Protein AF-A0A2D8AQK5-F1 (afdb_monomer_lite)

pLDDT: mean 94.28, std 5.99, range [62.53, 98.69]

Sequence (226 aa):
MVDSQLLWCAGLGAWAFAIVMAIKPFHAYLMSRGCEDMVAVYYNRKVAHMVAGGIPLIMCPIVFTDPIYPLLGGVLGSIGLAATHITNRRLWWMQTEQNMNDATFAFMLGISVYVLWHYLDDAWLAILPALFMAYGDGVTGIIRNKLFAKRTKSAWGNLGMAILCIPLGFFIGKYADPSIPIWGAISGAVASFVERYEFGPIDDNVLIVIASSAIIAIGVHLGPLM

Radius of gyration: 17.09 Å; chains: 1; bounding box: 43×47×39 Å

Foldseek 3Di:
DDDQLVVLLVVLLVQLVCLLVVLLVQLVVCVVVVFDLVLQLLLSQLVSLCRSVVVSLVCDQVRDLALVSLLCSLQVQLCVLVCCLVVVVHSSSHDDVPDSVSSVLSNLQSVQQSVLCVVLVWNLLSSLLNNLLSNLQSQLSVQCCVPPSDDDQDPSSLVRQLVPQQVSQQVSLCPIVVNANNLRNVLSNQLSVQLSDDDPPDRNSNRSSVSSSVSSSVCSVVDYPD

Structure (mmCIF, N/CA/C/O backbone):
data_AF-A0A2D8AQK5-F1
#
_entry.id   AF-A0A2D8AQK5-F1
#
loop_
_atom_site.group_PDB
_atom_site.id
_atom_site.type_symbol
_atom_site.label_atom_id
_atom_site.label_alt_id
_atom_site.label_comp_id
_atom_site.label_asym_id
_atom_site.label_entity_id
_atom_site.label_seq_id
_atom_site.pdbx_PDB_ins_code
_atom_site.Cartn_x
_atom_site.Cartn_y
_atom_site.Cartn_z
_atom_site.occupancy
_atom_site.B_iso_or_equiv
_atom_site.auth_seq_id
_atom_site.auth_comp_id
_atom_site.auth_asym_id
_atom_site.auth_atom_id
_atom_site.pdbx_PDB_model_num
ATOM 1 N N . MET A 1 1 ? 5.334 26.109 -16.613 1.00 62.75 1 MET A N 1
ATOM 2 C CA . MET A 1 1 ? 4.214 25.145 -16.676 1.00 62.75 1 MET A CA 1
ATOM 3 C C . MET A 1 1 ? 4.352 24.224 -15.478 1.00 62.75 1 MET A C 1
ATOM 5 O O . MET A 1 1 ? 5.483 23.886 -15.158 1.00 62.75 1 MET A O 1
ATOM 9 N N . VAL A 1 2 ? 3.266 23.913 -14.767 1.00 74.69 2 VAL A N 1
ATOM 10 C CA . VAL A 1 2 ? 3.327 22.985 -13.620 1.00 74.69 2 VAL A CA 1
ATOM 11 C C . VAL A 1 2 ? 3.560 21.572 -14.156 1.00 74.69 2 VAL A C 1
ATOM 13 O O . VAL A 1 2 ? 2.934 21.202 -15.148 1.00 74.69 2 VAL A O 1
ATOM 16 N N . ASP A 1 3 ? 4.464 20.811 -13.534 1.00 89.50 3 ASP A N 1
ATOM 17 C CA . ASP A 1 3 ? 4.705 19.409 -13.889 1.00 89.50 3 ASP A CA 1
ATOM 18 C C . ASP A 1 3 ? 3.417 18.588 -13.696 1.00 89.50 3 ASP A C 1
ATOM 20 O O . ASP A 1 3 ? 2.788 18.623 -12.635 1.00 89.50 3 ASP A O 1
ATOM 24 N N . SER A 1 4 ? 3.020 17.850 -14.733 1.00 94.19 4 SER A N 1
ATOM 25 C CA . SER A 1 4 ? 1.854 16.965 -14.700 1.00 94.19 4 SER A CA 1
ATOM 26 C C . SER A 1 4 ? 1.940 15.909 -13.593 1.00 94.19 4 SER A C 1
ATOM 28 O O . SER A 1 4 ? 0.921 15.601 -12.976 1.00 94.19 4 SER A O 1
ATOM 30 N N . GLN A 1 5 ? 3.138 15.412 -13.271 1.00 95.44 5 GLN A N 1
ATOM 31 C CA . GLN A 1 5 ? 3.324 14.443 -12.192 1.00 95.44 5 GLN A CA 1
ATOM 32 C C . GLN A 1 5 ? 3.071 15.082 -10.826 1.00 95.44 5 GLN A C 1
ATOM 34 O O . GLN A 1 5 ? 2.422 14.490 -9.968 1.00 95.44 5 GLN A O 1
ATOM 39 N N . LEU A 1 6 ? 3.474 16.340 -10.635 1.00 95.62 6 LEU A N 1
ATOM 40 C CA . LEU A 1 6 ? 3.159 17.072 -9.411 1.00 95.62 6 LEU A CA 1
ATOM 41 C C . LEU A 1 6 ? 1.642 17.256 -9.237 1.00 95.62 6 LEU A C 1
ATOM 43 O O . LEU A 1 6 ? 1.128 17.092 -8.129 1.00 95.62 6 LEU A O 1
ATOM 47 N N . LEU A 1 7 ? 0.914 17.541 -10.323 1.00 96.75 7 LEU A N 1
ATOM 48 C CA . LEU A 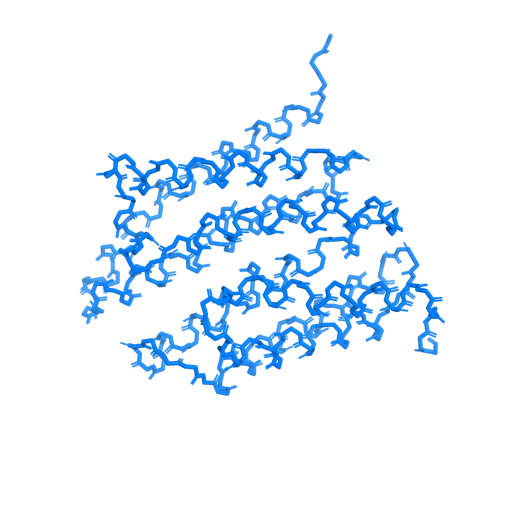1 7 ? -0.551 17.624 -10.299 1.00 96.75 7 LEU A CA 1
ATOM 49 C C . LEU A 1 7 ? -1.193 16.276 -9.949 1.00 96.75 7 LEU A C 1
ATOM 51 O O . LEU A 1 7 ? -2.104 16.238 -9.122 1.00 96.75 7 LEU A O 1
ATOM 55 N N . TRP A 1 8 ? -0.698 15.174 -10.517 1.00 97.81 8 TRP A N 1
ATOM 56 C CA . TRP A 1 8 ? -1.151 13.827 -10.164 1.00 97.81 8 TRP A CA 1
ATOM 57 C C . TRP A 1 8 ? -0.856 13.479 -8.708 1.00 97.81 8 TRP A C 1
ATOM 59 O O . TRP A 1 8 ? -1.736 12.978 -8.015 1.00 97.81 8 TRP A O 1
ATOM 69 N N . CYS A 1 9 ? 0.336 13.801 -8.208 1.00 97.31 9 CYS A N 1
ATOM 70 C CA . CYS A 1 9 ? 0.704 13.592 -6.811 1.00 97.31 9 CYS A CA 1
ATOM 71 C C . CYS A 1 9 ? -0.230 14.360 -5.867 1.00 97.31 9 CYS A C 1
ATOM 73 O O . CYS A 1 9 ? -0.743 13.790 -4.902 1.00 97.31 9 CYS A O 1
ATOM 75 N N . ALA A 1 10 ? -0.511 15.632 -6.164 1.00 97.44 10 ALA A N 1
ATOM 76 C CA . ALA A 1 10 ? -1.453 16.433 -5.388 1.00 97.44 10 ALA A CA 1
ATOM 77 C C . ALA A 1 10 ? -2.885 15.874 -5.468 1.00 97.44 10 ALA A C 1
ATOM 79 O O . ALA A 1 10 ? -3.562 15.770 -4.446 1.00 97.44 10 ALA A O 1
ATOM 80 N N . GLY A 1 11 ? -3.335 15.471 -6.660 1.00 98.38 11 GLY A N 1
ATOM 81 C CA . GLY A 1 11 ? -4.664 14.901 -6.882 1.00 98.38 11 GLY A CA 1
ATOM 82 C C . GLY A 1 11 ? -4.875 13.569 -6.160 1.00 98.38 11 GLY A C 1
ATOM 83 O O . GLY A 1 11 ? -5.889 13.388 -5.489 1.00 98.38 11 GLY A O 1
ATOM 84 N N . LEU A 1 12 ? -3.903 12.657 -6.229 1.00 98.38 12 LEU A N 1
ATOM 85 C CA . LEU A 1 12 ? -3.944 11.370 -5.528 1.00 98.38 12 LEU A CA 1
ATOM 86 C C . LEU A 1 12 ? -3.812 11.537 -4.008 1.00 98.38 12 LEU A C 1
ATOM 88 O O . LEU A 1 12 ? -4.479 10.829 -3.253 1.00 98.38 12 LEU A O 1
ATOM 92 N N . GLY A 1 13 ? -3.019 12.506 -3.542 1.00 98.12 13 GLY A N 1
ATOM 93 C CA . GLY A 1 13 ? -2.965 12.874 -2.126 1.00 98.12 13 GLY A CA 1
ATOM 94 C C . GLY A 1 13 ? -4.302 13.425 -1.619 1.00 98.12 13 GLY A C 1
ATOM 95 O O . GLY A 1 13 ? -4.794 13.002 -0.571 1.00 98.12 13 GLY A O 1
ATOM 96 N N . ALA A 1 14 ? -4.937 14.313 -2.390 1.00 98.38 14 ALA A N 1
ATOM 97 C CA . ALA A 1 14 ? -6.266 14.838 -2.085 1.00 98.38 14 ALA A CA 1
ATOM 98 C C . ALA A 1 14 ? -7.335 13.735 -2.100 1.00 98.38 14 ALA A C 1
ATOM 100 O O . ALA A 1 14 ? -8.194 13.715 -1.219 1.00 98.38 14 ALA A O 1
ATOM 101 N N . TRP A 1 15 ? -7.255 12.790 -3.043 1.00 98.56 15 TRP A N 1
ATOM 102 C CA . TRP A 1 15 ? -8.091 11.589 -3.069 1.00 98.56 15 TRP A CA 1
ATOM 103 C C . TRP A 1 15 ? -7.955 10.788 -1.774 1.00 98.56 15 TRP A C 1
ATOM 105 O O . TRP A 1 15 ? -8.953 10.537 -1.098 1.00 98.56 15 TRP A O 1
ATOM 115 N N . ALA A 1 16 ? -6.726 10.422 -1.397 1.00 98.19 16 ALA A N 1
ATOM 116 C CA . ALA A 1 16 ? -6.473 9.625 -0.203 1.00 98.19 16 ALA A CA 1
ATOM 117 C C . ALA A 1 16 ? -7.018 10.318 1.056 1.00 98.19 16 ALA A C 1
ATOM 119 O O . ALA A 1 16 ? -7.738 9.702 1.847 1.00 98.19 16 ALA A O 1
ATOM 120 N N . PHE A 1 17 ? -6.752 11.620 1.198 1.00 97.94 17 PHE A N 1
ATOM 121 C CA . PHE A 1 17 ? -7.278 12.434 2.290 1.00 97.94 17 PHE A CA 1
ATOM 122 C C . PHE A 1 17 ? -8.813 12.462 2.307 1.00 97.94 17 PHE A C 1
ATOM 124 O O . PHE A 1 17 ? -9.430 12.207 3.343 1.00 97.94 17 PHE A O 1
ATOM 131 N N . ALA A 1 18 ? -9.443 12.731 1.161 1.00 98.31 18 ALA A N 1
ATOM 132 C CA . ALA A 1 18 ? -10.894 12.799 1.050 1.00 98.31 18 ALA A CA 1
ATOM 133 C C . ALA A 1 18 ? -11.552 11.469 1.436 1.00 98.31 18 ALA A C 1
ATOM 135 O O . ALA A 1 18 ? -12.513 11.476 2.202 1.00 98.31 18 ALA A O 1
ATOM 136 N N . ILE A 1 19 ? -11.012 10.333 0.982 1.00 98.00 19 ILE A N 1
ATOM 137 C CA . ILE A 1 19 ? -11.527 9.002 1.329 1.00 98.00 19 ILE A CA 1
ATOM 138 C C . ILE A 1 19 ? -11.395 8.725 2.827 1.00 98.00 19 ILE A C 1
ATOM 140 O O . ILE A 1 19 ? -12.365 8.291 3.449 1.00 98.00 19 ILE A O 1
ATOM 144 N N . VAL A 1 20 ? -10.235 9.014 3.426 1.00 97.06 20 VAL A N 1
ATOM 145 C CA . VAL A 1 20 ? -10.010 8.838 4.872 1.00 97.06 20 VAL A CA 1
ATOM 146 C C . VAL A 1 20 ? -11.047 9.602 5.698 1.00 97.06 20 VAL A C 1
ATOM 148 O O . VAL A 1 20 ? -11.534 9.082 6.702 1.00 97.06 20 VAL A O 1
ATOM 151 N N . MET A 1 21 ? -11.440 10.801 5.267 1.00 97.00 21 MET A N 1
ATOM 152 C CA . MET A 1 21 ? -12.476 11.587 5.943 1.00 97.00 21 MET A CA 1
ATOM 153 C C . MET A 1 21 ? -13.895 11.096 5.619 1.00 97.00 21 MET A C 1
ATOM 155 O O . MET A 1 21 ? -14.747 11.008 6.508 1.00 97.00 21 MET A O 1
ATOM 159 N N . ALA A 1 22 ? -14.156 10.749 4.358 1.00 96.81 22 ALA A N 1
ATOM 160 C CA . ALA A 1 22 ? -15.475 10.369 3.859 1.00 96.81 22 ALA A CA 1
ATOM 161 C C . ALA A 1 22 ? -15.934 8.984 4.328 1.00 96.81 22 ALA A C 1
ATOM 163 O O . ALA A 1 22 ? -17.128 8.706 4.298 1.00 96.81 22 ALA A O 1
ATOM 164 N N . ILE A 1 23 ? -15.025 8.121 4.787 1.00 96.19 23 ILE A N 1
ATOM 165 C CA . ILE A 1 23 ? -15.356 6.757 5.221 1.00 96.19 23 ILE A CA 1
ATOM 166 C C . ILE A 1 23 ? -15.967 6.691 6.635 1.00 96.19 23 ILE A C 1
ATOM 168 O O . ILE A 1 23 ? -16.469 5.659 7.077 1.00 96.19 23 ILE A O 1
ATOM 172 N N . LYS A 1 24 ? -15.994 7.804 7.372 1.00 96.75 24 LYS A N 1
ATOM 173 C CA . LYS A 1 24 ? -16.571 7.880 8.723 1.00 96.75 24 LYS A CA 1
ATOM 174 C C . LYS A 1 24 ? -18.017 7.345 8.844 1.00 96.75 24 LYS A C 1
ATOM 176 O O . LYS A 1 24 ? -18.284 6.626 9.807 1.00 96.75 24 LYS A O 1
ATOM 181 N N . PRO A 1 25 ? -18.962 7.614 7.918 1.00 97.00 25 PRO A N 1
ATOM 182 C CA . PRO A 1 25 ? -20.318 7.066 7.995 1.00 97.00 25 PRO A CA 1
ATOM 183 C C . PRO A 1 25 ? -20.366 5.538 7.902 1.00 97.00 25 PRO A C 1
ATOM 185 O O . PRO A 1 25 ? -21.278 4.926 8.451 1.00 97.00 25 PRO A O 1
ATOM 188 N N . PHE A 1 26 ? -19.380 4.905 7.257 1.00 94.81 26 PHE A N 1
ATOM 189 C CA . PHE A 1 26 ? -19.320 3.449 7.164 1.00 94.81 26 PHE A CA 1
ATOM 190 C C . PHE A 1 26 ? -19.058 2.800 8.530 1.00 94.81 26 PHE A C 1
ATOM 192 O O . PHE A 1 26 ? -19.690 1.799 8.863 1.00 94.81 26 PHE A O 1
ATOM 199 N N . HIS A 1 27 ? -18.236 3.427 9.378 1.00 95.75 27 HIS A N 1
ATOM 200 C CA . HIS A 1 27 ? -18.093 3.025 10.780 1.00 95.75 27 HIS A CA 1
ATOM 201 C C . HIS A 1 27 ? -19.437 3.058 11.520 1.00 95.75 27 HIS A C 1
ATOM 203 O O . HIS A 1 27 ? -19.839 2.075 12.138 1.00 95.75 27 HIS A O 1
ATOM 209 N N . ALA A 1 28 ? -20.166 4.176 11.422 1.00 95.00 28 ALA A N 1
ATOM 210 C CA . ALA A 1 28 ? -21.474 4.323 12.062 1.00 95.00 28 ALA A CA 1
ATOM 211 C C . ALA A 1 28 ? -22.487 3.285 11.548 1.00 95.00 28 ALA A C 1
ATOM 213 O O . ALA A 1 28 ? -23.262 2.733 12.328 1.00 95.00 28 ALA A O 1
ATOM 214 N N . TYR A 1 29 ? -22.439 2.966 10.252 1.00 94.69 29 TYR A N 1
ATOM 215 C CA . TYR A 1 29 ? -23.236 1.893 9.673 1.00 94.69 29 TYR A CA 1
ATOM 216 C C . TYR A 1 29 ? -22.909 0.534 10.309 1.00 94.69 29 TYR A C 1
ATOM 218 O O . TYR A 1 29 ? -23.828 -0.145 10.757 1.00 94.69 29 TYR A O 1
ATOM 226 N N . LEU A 1 30 ? -21.636 0.148 10.426 1.00 91.56 30 LEU A N 1
ATOM 227 C CA . LEU A 1 30 ? -21.249 -1.120 11.062 1.00 91.56 30 LEU A CA 1
ATOM 228 C C . LEU A 1 30 ? -21.719 -1.200 12.524 1.00 91.56 30 LEU A C 1
ATOM 230 O O . LEU A 1 30 ? -22.299 -2.207 12.931 1.00 91.56 30 LEU A O 1
ATOM 234 N N . MET A 1 31 ? -21.575 -0.111 13.281 1.00 93.56 31 MET A N 1
ATOM 235 C CA . MET A 1 31 ? -22.091 -0.012 14.653 1.00 93.56 31 MET A CA 1
ATOM 236 C C . MET A 1 31 ? -23.613 -0.189 14.716 1.00 93.56 31 MET A C 1
ATOM 238 O O . MET A 1 31 ? -24.120 -0.926 15.558 1.00 93.56 31 MET A O 1
ATOM 242 N N . SER A 1 32 ? -24.358 0.406 13.775 1.00 94.06 32 SER A N 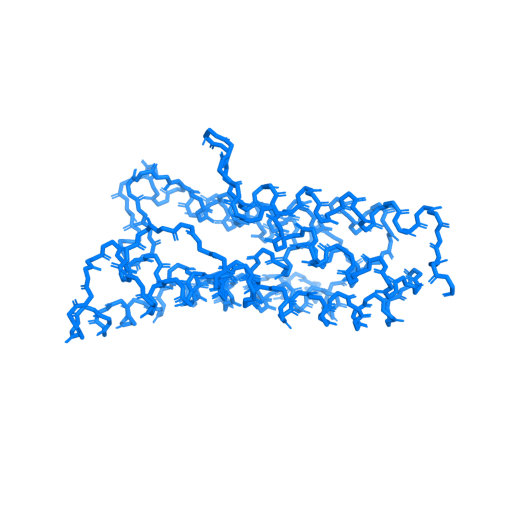1
ATOM 243 C CA . SER A 1 32 ? -25.821 0.242 13.683 1.00 94.06 32 SER A CA 1
ATOM 244 C C . SER A 1 32 ? -26.260 -1.197 13.379 1.00 94.06 32 SER A C 1
ATOM 246 O O . SER A 1 32 ? -27.415 -1.560 13.595 1.00 94.06 32 SER A O 1
ATOM 248 N N . ARG A 1 33 ? -25.337 -2.032 12.888 1.00 90.06 33 ARG A N 1
ATOM 249 C CA . ARG A 1 33 ? -25.539 -3.462 12.626 1.00 90.06 33 ARG A CA 1
ATOM 250 C C . ARG A 1 33 ? -25.094 -4.349 13.792 1.00 90.06 33 ARG A C 1
ATOM 252 O O . ARG A 1 33 ? -25.124 -5.567 13.648 1.00 90.06 33 ARG A O 1
ATOM 259 N N . GLY A 1 34 ? -24.714 -3.760 14.928 1.00 88.00 34 GLY A N 1
ATOM 260 C CA . GLY A 1 34 ? -24.321 -4.485 16.134 1.00 88.00 34 GLY A CA 1
ATOM 261 C C . GLY A 1 34 ? -22.856 -4.924 16.165 1.00 88.00 34 GLY A C 1
ATOM 262 O O . GLY A 1 34 ? -22.510 -5.776 16.978 1.00 88.00 34 GLY A O 1
ATOM 263 N N . CYS A 1 35 ? -21.992 -4.387 15.294 1.00 87.31 35 CYS A N 1
ATOM 264 C CA . CYS A 1 35 ? -20.551 -4.607 15.416 1.00 87.31 35 CYS A CA 1
ATOM 265 C C . CYS A 1 35 ? -19.999 -3.907 16.667 1.00 87.31 35 CYS A C 1
ATOM 267 O O . CYS A 1 35 ? -20.421 -2.801 16.994 1.00 87.31 35 CYS A O 1
ATOM 269 N N . GLU A 1 36 ? -19.021 -4.526 17.331 1.00 90.81 36 GLU A N 1
ATOM 270 C CA . GLU A 1 36 ? -18.230 -3.844 18.359 1.00 90.81 36 GLU A CA 1
ATOM 271 C C . GLU A 1 36 ? -17.418 -2.696 17.742 1.00 90.81 36 GLU A C 1
ATOM 273 O O . GLU A 1 36 ? -16.949 -2.804 16.607 1.00 90.81 36 GLU A O 1
ATOM 278 N N . ASP A 1 37 ? -17.193 -1.632 18.515 1.00 91.12 37 ASP A N 1
ATOM 279 C CA . ASP A 1 37 ? -16.487 -0.424 18.065 1.00 91.12 37 ASP A CA 1
ATOM 280 C C . ASP A 1 37 ? -15.116 -0.743 17.464 1.00 91.12 37 ASP A C 1
ATOM 282 O O . ASP A 1 37 ? -14.862 -0.463 16.295 1.00 91.12 37 ASP A O 1
ATOM 286 N N . MET A 1 38 ? -14.279 -1.484 18.194 1.00 89.56 38 MET A N 1
ATOM 287 C CA . MET A 1 38 ? -12.965 -1.893 17.692 1.00 89.56 38 MET A CA 1
ATOM 288 C C . MET A 1 38 ? -13.057 -2.663 16.368 1.00 89.56 38 MET A C 1
ATOM 290 O O . MET A 1 38 ? -12.239 -2.454 15.474 1.00 89.56 38 MET A O 1
ATOM 294 N N . VAL A 1 39 ? -14.055 -3.535 16.204 1.00 89.06 39 VAL A N 1
ATOM 295 C CA . VAL A 1 39 ? -14.261 -4.306 14.967 1.00 89.06 39 VAL A CA 1
ATOM 296 C C . VAL A 1 39 ? -14.649 -3.380 13.818 1.00 89.06 39 VAL A C 1
ATOM 298 O O . VAL A 1 39 ? -14.103 -3.514 12.720 1.00 89.06 39 VAL A O 1
ATOM 301 N N . ALA A 1 40 ? -15.543 -2.420 14.071 1.00 92.75 40 ALA A N 1
ATOM 302 C CA . ALA A 1 40 ? -15.937 -1.411 13.098 1.00 92.75 40 ALA A CA 1
ATOM 303 C C . ALA A 1 40 ? -14.735 -0.556 12.667 1.00 92.75 40 ALA A C 1
ATOM 305 O O . ALA A 1 40 ? -14.513 -0.402 11.466 1.00 92.75 40 ALA A O 1
ATOM 306 N N . VAL A 1 41 ? -13.905 -0.097 13.611 1.00 94.25 41 VAL A N 1
ATOM 307 C CA . VAL A 1 41 ? -12.654 0.637 13.344 1.00 94.25 41 VAL A CA 1
ATOM 308 C C . VAL A 1 41 ? -11.707 -0.174 12.460 1.00 94.25 41 VAL A C 1
ATOM 310 O O . VAL A 1 41 ? -11.233 0.324 11.436 1.00 94.25 41 VAL A O 1
ATOM 313 N N . TYR A 1 42 ? -11.461 -1.445 12.800 1.00 90.88 42 TYR A N 1
ATOM 314 C CA . TYR A 1 42 ? -10.595 -2.321 12.005 1.00 90.88 42 TYR A CA 1
ATOM 315 C C . TYR A 1 42 ? -11.134 -2.531 10.590 1.00 90.88 42 TYR A C 1
ATOM 317 O O . TYR A 1 42 ? -10.365 -2.476 9.630 1.00 90.88 42 TYR A O 1
ATOM 325 N N . TYR A 1 43 ? -12.437 -2.764 10.440 1.00 91.44 43 TYR A N 1
ATOM 326 C CA . TYR A 1 43 ? -13.052 -2.936 9.127 1.00 91.44 43 TYR A CA 1
ATOM 327 C C . TYR A 1 43 ? -12.904 -1.659 8.291 1.00 91.44 43 TYR A C 1
ATOM 329 O O . TYR A 1 43 ? -12.472 -1.714 7.139 1.00 91.44 43 TYR A O 1
ATOM 337 N N . ASN A 1 44 ? -13.197 -0.504 8.889 1.00 94.88 44 ASN A N 1
ATOM 338 C CA . ASN A 1 44 ? -13.091 0.792 8.235 1.00 94.88 44 ASN A CA 1
ATOM 339 C C . ASN A 1 44 ? -11.657 1.062 7.762 1.00 94.88 44 ASN A C 1
ATOM 341 O O . ASN A 1 44 ? -11.439 1.465 6.622 1.00 94.88 44 ASN A O 1
ATOM 345 N N . ARG A 1 45 ? -10.664 0.740 8.599 1.00 94.94 45 ARG A N 1
ATOM 346 C CA . ARG A 1 45 ? -9.242 0.843 8.255 1.00 94.94 45 ARG A CA 1
ATOM 347 C C . ARG A 1 45 ? -8.867 -0.014 7.048 1.00 94.94 45 ARG A C 1
ATOM 349 O O . ARG A 1 45 ? -8.174 0.468 6.161 1.00 94.94 45 ARG A O 1
ATOM 356 N N . LYS A 1 46 ? -9.343 -1.261 6.976 1.00 94.31 46 LYS A N 1
ATOM 357 C CA . LYS A 1 46 ? -9.058 -2.164 5.843 1.00 94.31 46 LYS A CA 1
ATOM 358 C C . LYS A 1 46 ? -9.665 -1.646 4.539 1.00 94.31 46 LYS A C 1
ATOM 360 O O . LYS A 1 46 ? -9.025 -1.714 3.496 1.00 94.31 46 LYS A O 1
ATOM 365 N N . VAL A 1 47 ? -10.860 -1.059 4.597 1.00 95.88 47 VAL A N 1
ATOM 366 C CA . VAL A 1 47 ? -11.460 -0.393 3.431 1.00 95.88 47 VAL A CA 1
ATOM 367 C C . VAL A 1 47 ? -10.679 0.870 3.054 1.00 95.88 47 VAL A C 1
ATOM 369 O O . VAL A 1 47 ? -10.401 1.077 1.874 1.00 95.88 47 VAL A O 1
ATOM 372 N N . ALA A 1 48 ? -10.246 1.674 4.028 1.00 97.00 48 ALA A N 1
ATOM 373 C CA . ALA A 1 48 ? -9.394 2.834 3.771 1.00 97.00 48 ALA A CA 1
ATOM 374 C C . ALA A 1 48 ? -8.059 2.431 3.119 1.00 97.00 48 ALA A C 1
ATOM 376 O O . ALA A 1 48 ? -7.652 3.063 2.152 1.00 97.00 48 ALA A O 1
ATOM 377 N N . HIS A 1 49 ? -7.412 1.347 3.557 1.00 96.88 49 HIS A N 1
ATOM 378 C CA . HIS A 1 49 ? -6.186 0.841 2.927 1.00 96.88 49 HIS A CA 1
ATOM 379 C C . HIS A 1 49 ? -6.401 0.511 1.442 1.00 96.88 49 HIS A C 1
ATOM 381 O O . HIS A 1 49 ? -5.618 0.948 0.601 1.00 96.88 49 HIS A O 1
ATOM 387 N N . MET A 1 50 ? -7.495 -0.178 1.101 1.00 97.94 50 MET A N 1
ATOM 388 C CA . MET A 1 50 ? -7.813 -0.536 -0.287 1.00 97.94 50 MET A CA 1
ATOM 389 C C . MET A 1 50 ? -8.174 0.668 -1.164 1.00 97.94 50 MET A C 1
ATOM 391 O O . MET A 1 50 ? -7.816 0.703 -2.338 1.00 97.94 50 MET A O 1
ATOM 395 N N . VAL A 1 51 ? -8.903 1.650 -0.626 1.00 98.00 51 VAL A N 1
ATOM 396 C CA . VAL A 1 51 ? -9.462 2.752 -1.431 1.00 98.00 51 VAL A CA 1
ATOM 397 C C . VAL A 1 51 ? -8.585 4.005 -1.375 1.00 98.00 51 VAL A C 1
ATOM 399 O O . VAL A 1 51 ? -8.276 4.583 -2.414 1.00 98.00 51 VAL A O 1
ATOM 402 N N . ALA A 1 52 ? -8.162 4.432 -0.185 1.00 97.88 52 ALA A N 1
ATOM 403 C CA . ALA A 1 52 ? -7.304 5.604 -0.020 1.00 97.88 52 ALA A CA 1
ATOM 404 C C . ALA A 1 52 ? -5.845 5.307 -0.385 1.00 97.88 52 ALA A C 1
ATOM 406 O O . ALA A 1 52 ? -5.193 6.172 -0.951 1.00 97.88 52 ALA A O 1
ATOM 407 N N . GLY A 1 53 ? -5.337 4.106 -0.079 1.00 97.25 53 GLY A N 1
ATOM 408 C CA . GLY A 1 53 ? -3.968 3.695 -0.422 1.00 97.25 53 GLY A CA 1
ATOM 409 C C . GLY A 1 53 ? -3.875 2.932 -1.744 1.00 97.25 53 GLY A C 1
ATOM 410 O O . GLY A 1 53 ? -3.060 3.264 -2.602 1.00 97.25 53 GLY A O 1
ATOM 411 N N . GLY A 1 54 ? -4.732 1.926 -1.928 1.00 97.81 54 GLY A N 1
ATOM 412 C CA . GLY A 1 54 ? -4.675 1.013 -3.071 1.00 97.81 54 GLY A CA 1
ATOM 413 C C . GLY A 1 54 ? -4.963 1.665 -4.425 1.00 97.81 54 GLY A C 1
ATOM 414 O O . GLY A 1 54 ? -4.295 1.340 -5.402 1.00 97.81 54 GLY A O 1
ATOM 415 N N . ILE A 1 55 ? -5.892 2.626 -4.502 1.00 98.25 55 ILE A N 1
ATOM 416 C CA . ILE A 1 55 ? -6.183 3.318 -5.771 1.00 98.25 55 ILE A CA 1
ATOM 417 C C . ILE A 1 55 ? -4.998 4.183 -6.219 1.00 98.25 55 ILE A C 1
ATOM 419 O O . ILE A 1 55 ? -4.544 3.979 -7.344 1.00 98.25 55 ILE A O 1
ATOM 423 N N . PRO A 1 56 ? -4.433 5.086 -5.386 1.00 98.25 56 PRO A N 1
ATOM 424 C CA . PRO A 1 56 ? -3.195 5.777 -5.742 1.00 98.25 56 PRO A CA 1
ATOM 425 C C . PRO A 1 56 ? -2.072 4.836 -6.167 1.00 98.25 56 PRO A C 1
ATOM 427 O O . PRO A 1 56 ? -1.379 5.131 -7.134 1.00 98.25 56 PRO A O 1
ATOM 430 N N . LEU A 1 57 ? -1.946 3.683 -5.505 1.00 97.69 57 LEU A N 1
ATOM 431 C CA . LEU A 1 57 ? -0.938 2.682 -5.832 1.00 97.69 57 LEU A CA 1
ATOM 432 C C . LEU A 1 57 ? -1.111 2.086 -7.240 1.00 97.69 57 LEU A C 1
ATOM 434 O O . LEU A 1 57 ? -0.130 1.959 -7.964 1.00 97.69 57 LEU A O 1
ATOM 438 N N . ILE A 1 58 ? -2.340 1.764 -7.661 1.00 98.12 58 ILE A N 1
ATOM 439 C CA . ILE A 1 58 ? -2.625 1.309 -9.037 1.00 98.12 58 ILE A CA 1
ATOM 440 C C . ILE A 1 58 ? -2.356 2.426 -10.054 1.00 98.12 58 ILE A C 1
ATOM 442 O O . ILE A 1 58 ? -1.930 2.157 -11.174 1.00 98.12 58 ILE A O 1
ATOM 446 N N . MET A 1 59 ? -2.591 3.683 -9.670 1.00 98.25 59 MET A N 1
ATOM 447 C CA . MET A 1 59 ? -2.336 4.830 -10.541 1.00 98.25 59 MET A CA 1
ATOM 448 C C . MET A 1 59 ? -0.842 5.121 -10.714 1.00 98.25 59 MET A C 1
ATOM 450 O O . MET A 1 59 ? -0.470 5.664 -11.750 1.00 98.25 59 MET A O 1
ATOM 454 N N . CYS A 1 60 ? 0.016 4.751 -9.756 1.00 97.19 60 CYS A N 1
ATOM 455 C CA . CYS A 1 60 ? 1.455 5.027 -9.797 1.00 97.19 60 CYS A CA 1
ATOM 456 C C . CYS A 1 60 ? 2.139 4.683 -11.135 1.00 97.19 60 CYS A C 1
ATOM 458 O O . CYS A 1 60 ? 2.699 5.601 -11.731 1.00 97.19 60 CYS A O 1
ATOM 460 N N . PRO A 1 61 ? 2.068 3.439 -11.651 1.00 96.94 61 PRO A N 1
ATOM 461 C CA . PRO A 1 61 ? 2.700 3.073 -12.924 1.00 96.94 61 PRO A CA 1
ATOM 462 C C . PRO A 1 61 ? 2.054 3.730 -14.156 1.00 96.94 61 PRO A C 1
ATOM 464 O O . PRO A 1 61 ? 2.589 3.629 -15.254 1.00 96.94 61 PRO A O 1
ATOM 467 N N . ILE A 1 62 ? 0.889 4.367 -14.002 1.00 97.31 62 ILE A N 1
ATOM 468 C CA . ILE A 1 62 ? 0.137 4.997 -15.096 1.00 97.31 62 ILE A CA 1
ATOM 469 C C . ILE A 1 62 ? 0.495 6.482 -15.218 1.00 97.31 62 ILE A C 1
ATOM 471 O O . ILE A 1 62 ? 0.536 7.019 -16.323 1.00 97.31 62 ILE A O 1
ATOM 475 N N . VAL A 1 63 ? 0.704 7.161 -14.086 1.00 97.75 63 VAL A N 1
ATOM 476 C CA . VAL A 1 63 ? 0.797 8.631 -14.038 1.00 97.75 63 VAL A CA 1
ATOM 477 C C . VAL A 1 63 ? 2.171 9.159 -13.648 1.00 97.75 63 VAL A C 1
ATOM 479 O O . VAL A 1 63 ? 2.424 10.350 -13.834 1.00 97.75 63 VAL A O 1
ATOM 482 N N . PHE A 1 64 ? 3.046 8.305 -13.111 1.00 97.75 64 PHE A N 1
ATOM 483 C CA . PHE A 1 64 ? 4.403 8.677 -12.731 1.00 97.75 64 PHE A CA 1
ATOM 484 C C . PHE A 1 64 ? 5.433 7.942 -13.579 1.00 97.75 64 PHE A C 1
ATOM 486 O O . PHE A 1 64 ? 5.273 6.774 -13.920 1.00 97.75 64 PHE A O 1
ATOM 493 N N . THR A 1 65 ? 6.519 8.644 -13.866 1.00 96.44 65 THR A N 1
ATOM 494 C CA . THR A 1 65 ? 7.751 8.090 -14.429 1.00 96.44 65 THR A CA 1
ATOM 495 C C . THR A 1 65 ? 8.890 8.112 -13.412 1.00 96.44 65 THR A C 1
ATOM 497 O O . THR A 1 65 ? 9.900 7.457 -13.628 1.00 96.44 65 THR A O 1
ATOM 500 N N . ASP A 1 66 ? 8.750 8.880 -12.324 1.00 95.75 66 ASP A N 1
ATOM 501 C CA . ASP A 1 66 ? 9.749 8.998 -11.258 1.00 95.75 66 ASP A CA 1
ATOM 502 C C . ASP A 1 66 ? 9.222 8.375 -9.947 1.00 95.75 66 ASP A C 1
ATOM 504 O O . ASP A 1 66 ? 8.157 8.782 -9.454 1.00 95.75 66 ASP A O 1
ATOM 508 N N . PRO A 1 67 ? 9.949 7.418 -9.338 1.00 96.69 67 PRO A N 1
ATOM 509 C CA . PRO A 1 67 ? 9.542 6.782 -8.087 1.00 96.69 67 PRO A CA 1
ATOM 510 C C . PRO A 1 67 ? 9.510 7.736 -6.880 1.00 96.69 67 PRO A C 1
ATOM 512 O O . PRO A 1 67 ? 8.981 7.372 -5.826 1.00 96.69 67 PRO A O 1
ATOM 515 N N . ILE A 1 68 ? 10.028 8.963 -6.987 1.00 97.62 68 ILE A N 1
ATOM 516 C CA . ILE A 1 68 ? 9.964 9.947 -5.901 1.00 97.62 68 ILE A CA 1
ATOM 517 C C . ILE A 1 68 ? 8.520 10.306 -5.523 1.00 97.62 68 ILE A C 1
ATOM 519 O O . ILE A 1 68 ? 8.230 10.560 -4.354 1.00 97.62 68 ILE A O 1
ATOM 523 N N . TYR A 1 69 ? 7.588 10.286 -6.478 1.00 97.69 69 TYR A N 1
ATOM 524 C CA . TYR A 1 69 ? 6.192 10.650 -6.241 1.00 97.69 69 TYR A CA 1
ATOM 525 C C . TYR A 1 69 ? 5.451 9.671 -5.313 1.00 97.69 69 TYR A C 1
ATOM 527 O O . TYR A 1 69 ? 4.859 10.135 -4.332 1.00 97.69 69 TYR A O 1
ATOM 535 N N . PRO A 1 70 ? 5.498 8.337 -5.520 1.00 97.06 70 PRO A N 1
ATOM 536 C CA . PRO A 1 70 ? 4.960 7.398 -4.537 1.00 97.06 70 PRO A CA 1
ATOM 537 C C . PRO A 1 70 ? 5.661 7.484 -3.172 1.00 97.06 70 PRO A C 1
ATOM 539 O O . PRO A 1 70 ? 4.977 7.370 -2.151 1.00 97.06 70 PRO A O 1
ATOM 542 N N . LEU A 1 71 ? 6.977 7.754 -3.120 1.00 98.44 71 LEU A N 1
ATOM 543 C CA . LEU A 1 71 ? 7.679 7.972 -1.847 1.00 98.44 71 LEU A CA 1
ATOM 544 C C . LEU A 1 71 ? 7.091 9.162 -1.086 1.00 98.44 71 LEU A C 1
ATOM 546 O O . LEU A 1 71 ? 6.728 9.030 0.083 1.00 98.44 71 LEU A O 1
ATOM 550 N N . LEU A 1 72 ? 6.978 10.314 -1.753 1.00 98.12 72 LEU A N 1
ATOM 551 C CA . LEU A 1 72 ? 6.418 11.532 -1.174 1.00 98.12 72 LEU A CA 1
ATOM 552 C C . LEU A 1 72 ? 4.989 11.295 -0.684 1.00 98.12 72 LEU A C 1
ATOM 554 O O . LEU A 1 72 ? 4.670 11.657 0.446 1.00 98.12 72 LEU A O 1
ATOM 558 N N . GLY A 1 73 ? 4.151 10.637 -1.489 1.00 97.75 73 GLY A N 1
ATOM 559 C CA . GLY A 1 73 ? 2.784 10.290 -1.107 1.00 97.75 73 GLY A CA 1
ATOM 560 C C . GLY A 1 73 ? 2.721 9.441 0.166 1.00 97.75 73 GLY A C 1
ATOM 561 O O . GLY A 1 73 ? 2.000 9.788 1.105 1.00 97.75 73 GLY A O 1
ATOM 562 N N . GLY A 1 74 ? 3.507 8.363 0.237 1.00 98.12 74 GLY A N 1
ATOM 563 C CA . GLY A 1 74 ? 3.533 7.479 1.405 1.00 98.12 74 GLY A CA 1
ATOM 564 C C . GLY A 1 74 ? 4.119 8.134 2.657 1.00 98.12 74 GLY A C 1
ATOM 565 O O . GLY A 1 74 ? 3.556 7.995 3.743 1.00 98.12 74 GLY A O 1
ATOM 566 N N . VAL A 1 75 ? 5.200 8.910 2.521 1.00 98.62 75 VAL A N 1
ATOM 567 C CA . VAL A 1 75 ? 5.824 9.638 3.640 1.00 98.62 75 VAL A CA 1
ATOM 568 C C . VAL A 1 75 ? 4.894 10.723 4.175 1.00 98.62 75 VAL A C 1
ATOM 570 O O . VAL A 1 75 ? 4.669 10.784 5.382 1.00 98.62 75 VAL A O 1
ATOM 573 N N . LEU A 1 76 ? 4.303 11.550 3.309 1.00 98.38 76 LEU A N 1
ATOM 574 C CA . LEU A 1 76 ? 3.364 12.592 3.732 1.00 98.38 76 LEU A CA 1
ATOM 575 C C . LEU A 1 76 ? 2.099 11.993 4.354 1.00 98.38 76 LEU A C 1
ATOM 577 O O . LEU A 1 76 ? 1.636 12.485 5.383 1.00 98.38 76 LEU A O 1
ATOM 581 N N . GLY A 1 77 ? 1.570 10.908 3.779 1.00 98.12 77 GLY A N 1
ATOM 582 C CA . GLY A 1 77 ? 0.442 10.170 4.347 1.00 98.12 77 GLY A CA 1
ATOM 583 C C . GLY A 1 77 ? 0.768 9.593 5.724 1.00 98.12 77 GLY A C 1
ATOM 584 O O . GLY A 1 77 ? -0.009 9.760 6.663 1.00 98.12 77 GLY A O 1
ATOM 585 N N . SER A 1 78 ? 1.945 8.982 5.870 1.00 98.31 78 SER A N 1
ATOM 586 C CA . SER A 1 78 ? 2.422 8.451 7.146 1.00 98.31 78 SER A CA 1
ATOM 587 C C . SER A 1 78 ? 2.586 9.543 8.199 1.00 98.31 78 SER A C 1
ATOM 589 O O . SER A 1 78 ? 2.068 9.398 9.302 1.00 98.31 78 SER A O 1
ATOM 591 N N . ILE A 1 79 ? 3.221 10.668 7.852 1.00 98.38 79 ILE A N 1
ATOM 592 C CA . ILE A 1 79 ? 3.365 11.825 8.744 1.00 98.38 79 ILE A CA 1
ATOM 593 C C . ILE A 1 79 ? 1.991 12.359 9.150 1.00 98.38 79 ILE A C 1
ATOM 595 O O . ILE A 1 79 ? 1.763 12.603 10.332 1.00 98.38 79 ILE A O 1
ATOM 599 N N . GLY A 1 80 ? 1.064 12.516 8.202 1.00 97.62 80 GLY A N 1
ATOM 600 C CA . GLY A 1 80 ? -0.286 13.006 8.475 1.00 97.62 80 GLY A CA 1
ATOM 601 C C . GLY A 1 80 ? -1.048 12.106 9.448 1.00 97.62 80 GLY A C 1
ATOM 602 O O . GLY A 1 80 ? -1.584 12.589 10.444 1.00 97.62 80 GLY A O 1
ATOM 603 N N . LEU A 1 81 ? -1.041 10.795 9.203 1.00 97.56 81 LEU A N 1
ATOM 604 C CA . LEU A 1 81 ? -1.677 9.804 10.073 1.00 97.56 81 LEU A CA 1
ATOM 605 C C . LEU A 1 81 ? -0.980 9.701 11.435 1.00 97.56 81 LEU A C 1
ATOM 607 O O . LEU A 1 81 ? -1.641 9.625 12.468 1.00 97.56 81 LEU A O 1
ATOM 611 N N . ALA A 1 82 ? 0.350 9.754 11.474 1.00 97.44 82 ALA A N 1
ATOM 612 C CA . ALA A 1 82 ? 1.096 9.746 12.724 1.00 97.44 82 ALA A CA 1
ATOM 613 C C . ALA A 1 82 ? 0.817 11.001 13.562 1.00 97.44 82 ALA A C 1
ATOM 615 O O . ALA A 1 82 ? 0.639 10.916 14.778 1.00 97.44 82 ALA A O 1
ATOM 616 N N . ALA A 1 83 ? 0.712 12.163 12.915 1.00 97.38 83 ALA A N 1
ATOM 617 C CA . ALA A 1 83 ? 0.412 13.422 13.577 1.00 97.38 83 ALA A CA 1
ATOM 618 C C . ALA A 1 83 ? -0.957 13.395 14.269 1.00 97.38 83 ALA A C 1
ATOM 620 O O . ALA A 1 83 ? -1.078 13.933 15.371 1.00 97.38 83 ALA A O 1
ATOM 621 N N . THR A 1 84 ? -1.982 12.750 13.698 1.00 96.56 84 THR A N 1
ATOM 622 C CA . THR A 1 84 ? -3.295 12.647 14.364 1.00 96.56 84 THR A CA 1
ATOM 623 C C . THR A 1 84 ? -3.235 11.802 15.636 1.00 96.56 84 THR A C 1
ATOM 625 O O . THR A 1 84 ? -3.900 12.148 16.613 1.00 96.56 84 THR A O 1
ATOM 628 N N . HIS A 1 85 ? -2.402 10.755 15.675 1.00 95.19 85 HIS A N 1
ATOM 629 C CA . HIS A 1 85 ? -2.145 9.985 16.900 1.00 95.19 85 HIS A CA 1
ATOM 630 C C . HIS A 1 85 ? -1.403 10.824 17.948 1.00 95.19 85 HIS A C 1
ATOM 632 O O . HIS A 1 85 ? -1.857 10.929 19.084 1.00 95.19 85 HIS A O 1
ATOM 638 N N . ILE A 1 86 ? -0.293 11.463 17.565 1.00 94.38 86 ILE A N 1
ATOM 639 C CA . ILE A 1 86 ? 0.601 12.178 18.496 1.00 94.38 86 ILE A CA 1
ATOM 640 C C . ILE A 1 86 ? -0.053 13.450 19.057 1.00 94.38 86 ILE A C 1
ATOM 642 O O . ILE A 1 86 ? 0.172 13.814 20.208 1.00 94.38 86 ILE A O 1
ATOM 646 N N . THR A 1 87 ? -0.902 14.121 18.273 1.00 94.19 87 THR A N 1
ATOM 647 C CA . THR A 1 87 ? -1.624 15.336 18.701 1.00 94.19 87 THR A CA 1
ATOM 648 C C . THR A 1 87 ? -2.942 15.047 19.422 1.00 94.19 87 THR A C 1
ATOM 650 O O . THR A 1 87 ? -3.703 15.974 19.699 1.00 94.19 87 THR A O 1
ATOM 653 N N . ASN A 1 88 ? -3.232 13.775 19.721 1.00 89.38 88 ASN A N 1
ATOM 654 C CA . ASN A 1 88 ? -4.480 13.327 20.341 1.00 89.38 88 ASN A CA 1
ATOM 655 C C . ASN A 1 88 ? -5.745 13.746 19.555 1.00 89.38 88 ASN A C 1
ATOM 657 O O . ASN A 1 88 ? -6.812 13.982 20.117 1.00 89.38 88 ASN A O 1
ATOM 661 N N . ARG A 1 89 ? -5.622 13.851 18.225 1.00 93.44 89 ARG A N 1
ATOM 662 C CA . ARG A 1 89 ? -6.708 14.137 17.269 1.00 93.44 89 ARG A CA 1
ATOM 663 C C . ARG A 1 89 ? -7.033 12.896 16.445 1.00 93.44 89 ARG A C 1
ATOM 665 O O . ARG A 1 89 ? -7.242 12.974 15.235 1.00 93.44 89 ARG A O 1
ATOM 672 N N . ARG A 1 90 ? -7.017 11.742 17.113 1.00 93.88 90 ARG A N 1
ATOM 673 C CA . ARG A 1 90 ? -7.147 10.426 16.497 1.00 93.88 90 ARG A CA 1
ATOM 674 C C . ARG A 1 90 ? -8.413 10.357 15.638 1.00 93.88 90 ARG A C 1
ATOM 676 O O . ARG A 1 90 ? -9.504 10.728 16.078 1.00 93.88 90 ARG A O 1
ATOM 683 N N . LEU A 1 91 ? -8.272 9.838 14.424 1.00 96.38 91 LEU A N 1
ATOM 684 C CA . LEU A 1 91 ? -9.373 9.550 13.510 1.00 96.38 91 LEU A CA 1
ATOM 685 C C . LEU A 1 91 ? -10.102 8.295 14.002 1.00 96.38 91 LEU A C 1
ATOM 687 O O . LEU A 1 91 ? -9.929 7.207 13.456 1.00 96.38 91 LEU A O 1
ATOM 691 N N . TRP A 1 92 ? -10.883 8.438 15.073 1.00 95.12 92 TRP A N 1
ATOM 692 C CA . TRP A 1 92 ? -11.487 7.338 15.838 1.00 95.12 92 TRP A CA 1
ATOM 693 C C . TRP A 1 92 ? -12.308 6.349 15.007 1.00 95.12 92 TRP A C 1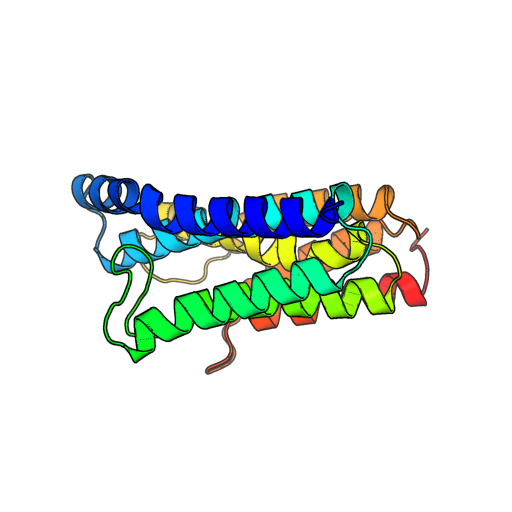
ATOM 695 O O . TRP A 1 92 ? -12.530 5.235 15.447 1.00 95.12 92 TRP A O 1
ATOM 705 N N . TRP A 1 93 ? -12.733 6.713 13.798 1.00 95.81 93 TRP A N 1
ATOM 706 C CA . TRP A 1 93 ? -13.442 5.803 12.902 1.00 95.81 93 TRP A CA 1
ATOM 707 C C . TRP A 1 93 ? -12.532 4.776 12.213 1.00 95.81 93 TRP A C 1
ATOM 709 O O . TRP A 1 93 ? -13.061 3.840 11.626 1.00 95.81 93 TR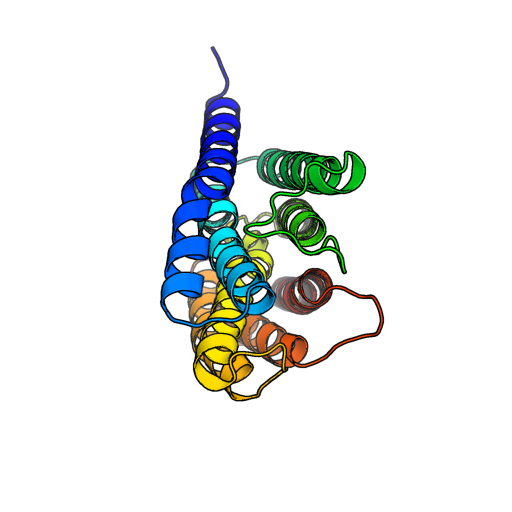P A O 1
ATOM 719 N N . MET A 1 94 ? -11.205 4.943 12.214 1.00 95.12 94 MET A N 1
ATOM 720 C CA . MET A 1 94 ? -10.255 4.011 11.572 1.00 95.12 94 MET A CA 1
ATOM 721 C C . MET A 1 94 ? -8.926 3.815 12.324 1.00 95.12 94 MET A C 1
ATOM 723 O O . MET A 1 94 ? -8.191 2.873 12.032 1.00 95.12 94 MET A O 1
ATOM 727 N N . GLN A 1 95 ? -8.598 4.684 13.279 1.00 95.88 95 GLN A N 1
ATOM 728 C CA . GLN A 1 95 ? -7.375 4.617 14.075 1.00 95.88 95 GLN A CA 1
ATOM 729 C C . GLN A 1 95 ? -7.650 4.025 15.460 1.00 95.88 95 GLN A C 1
ATOM 731 O O . GLN A 1 95 ? -8.653 4.339 16.094 1.00 95.88 95 GLN A O 1
ATOM 736 N N . THR A 1 96 ? -6.714 3.211 15.952 1.00 90.38 96 THR A N 1
ATOM 737 C CA . THR A 1 96 ? -6.798 2.554 17.269 1.00 90.38 96 THR A CA 1
ATOM 738 C C . THR A 1 96 ? -5.812 3.156 18.263 1.00 90.38 96 THR A C 1
ATOM 740 O O . THR A 1 96 ? -4.814 3.739 17.853 1.00 90.38 96 THR A O 1
ATOM 743 N N . GLU A 1 97 ? -6.033 2.951 19.562 1.00 86.69 97 GLU A N 1
ATOM 744 C CA . GLU A 1 97 ? -5.087 3.390 20.605 1.00 86.69 97 GLU A CA 1
ATOM 745 C C . GLU A 1 97 ? -3.856 2.500 20.748 1.00 86.69 97 GLU A C 1
ATOM 747 O O . GLU A 1 97 ? -2.818 2.932 21.236 1.00 86.69 97 GLU A O 1
ATOM 752 N N . GLN A 1 98 ? -3.980 1.254 20.306 1.00 84.69 98 GLN A N 1
ATOM 753 C CA . GLN A 1 98 ? -3.018 0.192 20.576 1.00 84.69 98 GLN A CA 1
ATOM 754 C C . GLN A 1 98 ? -1.807 0.222 19.637 1.00 84.69 98 GLN A C 1
ATOM 756 O O . GLN A 1 98 ? -0.785 -0.382 19.944 1.00 84.69 98 GLN A O 1
ATOM 761 N N . ASN A 1 99 ? -1.940 0.842 18.463 1.00 90.25 99 ASN A N 1
ATOM 762 C CA . ASN A 1 99 ? -0.917 0.854 17.423 1.00 90.25 99 ASN A CA 1
ATOM 763 C C . ASN A 1 99 ? -1.134 1.992 16.418 1.00 90.25 99 ASN A C 1
ATOM 765 O O . ASN A 1 99 ? -2.235 2.533 16.304 1.00 90.25 99 ASN A O 1
ATOM 769 N N . MET A 1 100 ? -0.082 2.281 15.651 1.00 93.88 100 MET A N 1
ATOM 770 C CA . MET A 1 100 ? -0.068 3.248 14.548 1.00 93.88 100 MET A CA 1
ATOM 771 C C . MET A 1 100 ? 0.107 2.544 13.192 1.00 93.88 100 MET A C 1
ATOM 773 O O . MET A 1 100 ? 0.766 3.065 12.293 1.00 93.88 100 MET A O 1
ATOM 777 N N . ASN A 1 101 ? -0.458 1.340 13.038 1.00 93.62 101 ASN A N 1
ATOM 778 C CA . ASN A 1 101 ? -0.260 0.524 11.833 1.00 93.62 101 ASN A CA 1
ATOM 779 C C . ASN A 1 101 ? -0.812 1.192 10.566 1.00 93.62 101 ASN A C 1
ATOM 781 O O . ASN A 1 101 ? -0.395 0.856 9.470 1.00 93.62 101 ASN A O 1
ATOM 785 N N . ASP A 1 102 ? -1.734 2.146 10.688 1.00 95.81 102 ASP A N 1
ATOM 786 C CA . ASP A 1 102 ? -2.189 2.975 9.569 1.00 95.81 102 ASP A CA 1
ATOM 787 C C . ASP A 1 102 ? -1.079 3.906 9.042 1.00 95.81 102 ASP A C 1
ATOM 789 O O . ASP A 1 102 ? -0.906 4.046 7.830 1.00 95.81 102 ASP A O 1
ATOM 793 N N . ALA A 1 103 ? -0.270 4.486 9.933 1.00 96.81 103 ALA A N 1
ATOM 794 C CA . ALA A 1 103 ? 0.887 5.286 9.544 1.00 96.81 103 ALA A CA 1
ATOM 795 C C . ALA A 1 103 ? 2.026 4.406 9.008 1.00 96.81 103 ALA A C 1
ATOM 797 O O . ALA A 1 103 ? 2.664 4.776 8.020 1.00 96.81 103 ALA A O 1
ATOM 798 N N . THR A 1 104 ? 2.249 3.230 9.607 1.00 96.62 104 THR A N 1
ATOM 799 C CA . THR A 1 104 ? 3.205 2.235 9.094 1.00 96.62 104 THR A CA 1
ATOM 800 C C . THR A 1 104 ? 2.786 1.723 7.719 1.00 96.62 104 THR A C 1
ATOM 802 O O . THR A 1 104 ? 3.630 1.621 6.838 1.00 96.62 104 THR A O 1
ATOM 805 N N . PHE A 1 105 ? 1.494 1.475 7.493 1.00 97.44 105 PHE A N 1
ATOM 806 C CA . PHE A 1 105 ? 0.946 1.101 6.189 1.00 97.44 105 PHE A CA 1
ATOM 807 C C . PHE A 1 105 ? 1.283 2.142 5.119 1.00 97.44 105 PHE A C 1
ATOM 809 O O . PHE A 1 105 ? 1.856 1.797 4.087 1.00 97.44 105 PHE A O 1
ATOM 816 N N . ALA A 1 106 ? 0.976 3.419 5.373 1.00 98.12 106 ALA A N 1
ATOM 817 C CA . ALA A 1 106 ? 1.252 4.495 4.422 1.00 98.12 106 ALA A CA 1
ATOM 818 C C . ALA A 1 106 ? 2.756 4.636 4.133 1.00 98.12 106 ALA A C 1
ATOM 820 O O . ALA A 1 106 ? 3.155 4.797 2.979 1.00 98.12 106 ALA A O 1
ATOM 821 N N . PHE A 1 107 ? 3.592 4.507 5.167 1.00 98.44 107 PHE A N 1
ATOM 822 C CA . PHE A 1 107 ? 5.041 4.535 5.010 1.00 98.44 107 PHE A CA 1
ATOM 823 C C . PHE A 1 107 ? 5.539 3.362 4.166 1.00 98.44 107 PHE A C 1
ATOM 825 O O . PHE A 1 107 ? 6.231 3.582 3.175 1.00 98.44 107 PHE A O 1
ATOM 832 N N . MET A 1 108 ? 5.146 2.133 4.525 1.00 98.00 108 MET A N 1
ATOM 833 C CA . MET A 1 108 ? 5.535 0.913 3.818 1.00 98.00 108 MET A CA 1
ATOM 834 C C . MET A 1 108 ? 5.079 0.934 2.363 1.00 98.00 108 MET A C 1
ATOM 836 O O . MET A 1 108 ? 5.835 0.495 1.502 1.00 98.00 108 MET A O 1
ATOM 840 N N . LEU A 1 109 ? 3.903 1.494 2.070 1.00 97.44 109 LEU A N 1
ATOM 841 C CA . LEU A 1 109 ? 3.426 1.696 0.704 1.00 97.44 109 LEU A CA 1
ATOM 842 C C . LEU A 1 109 ? 4.407 2.567 -0.093 1.00 97.44 109 LEU A C 1
ATOM 844 O O . LEU A 1 109 ? 4.881 2.133 -1.136 1.00 97.44 109 LEU A O 1
ATOM 848 N N . GLY A 1 110 ? 4.759 3.756 0.402 1.00 98.00 110 GLY A N 1
ATOM 849 C CA . GLY A 1 110 ? 5.641 4.671 -0.333 1.00 98.00 110 GLY A CA 1
ATOM 850 C C . GLY A 1 110 ? 7.082 4.177 -0.450 1.00 98.00 110 GLY A C 1
ATOM 851 O O . GLY A 1 110 ? 7.651 4.179 -1.541 1.00 98.00 110 GLY A O 1
ATOM 852 N N . ILE A 1 111 ? 7.679 3.733 0.662 1.00 98.50 111 ILE A N 1
ATOM 853 C CA . ILE A 1 111 ? 9.094 3.339 0.683 1.00 98.50 111 ILE A CA 1
ATOM 854 C C . ILE A 1 111 ? 9.350 2.066 -0.123 1.00 98.50 111 ILE A C 1
ATOM 856 O O . ILE A 1 111 ? 10.364 1.983 -0.810 1.00 98.50 111 ILE A O 1
ATOM 860 N N . SER A 1 112 ? 8.445 1.083 -0.074 1.00 98.00 112 SER A N 1
ATOM 861 C CA . SER A 1 112 ? 8.649 -0.176 -0.797 1.00 98.00 112 SER A CA 1
ATOM 862 C C . SER A 1 112 ? 8.554 0.007 -2.300 1.00 98.00 112 SER A C 1
ATOM 864 O O . SER A 1 112 ? 9.424 -0.486 -3.012 1.00 98.00 112 SER A O 1
ATOM 866 N N . VAL A 1 113 ? 7.565 0.777 -2.766 1.00 98.38 113 VAL A N 1
ATOM 867 C CA . VAL A 1 113 ? 7.428 1.129 -4.180 1.00 98.38 113 VAL A CA 1
ATOM 868 C C . VAL A 1 113 ? 8.660 1.886 -4.647 1.00 98.38 113 VAL A C 1
ATOM 870 O O . VAL A 1 113 ? 9.226 1.525 -5.668 1.00 98.38 113 VAL A O 1
ATOM 873 N N . TYR A 1 114 ? 9.123 2.883 -3.889 1.00 98.50 114 TYR A N 1
ATOM 874 C CA . TYR A 1 114 ? 10.323 3.637 -4.248 1.00 98.50 114 TYR A CA 1
ATOM 875 C C . TYR A 1 114 ? 11.563 2.748 -4.378 1.00 98.50 114 TYR A C 1
ATOM 877 O O . TYR A 1 114 ? 12.245 2.784 -5.400 1.00 98.50 114 TYR A O 1
ATOM 885 N N . VAL A 1 115 ? 11.839 1.932 -3.356 1.00 98.31 115 VAL A N 1
ATOM 886 C CA . VAL A 1 115 ? 13.021 1.061 -3.328 1.00 98.31 115 VAL A CA 1
ATOM 887 C C . VAL A 1 115 ? 12.964 0.029 -4.449 1.00 98.31 115 VAL A C 1
ATOM 889 O O . VAL A 1 115 ? 13.958 -0.158 -5.146 1.00 98.31 115 VAL A O 1
ATOM 892 N N . LEU A 1 116 ? 11.820 -0.632 -4.642 1.00 97.88 116 LEU A N 1
ATOM 893 C CA . LEU A 1 116 ? 11.687 -1.643 -5.684 1.00 97.88 116 LEU A CA 1
ATOM 894 C C . LEU A 1 116 ? 11.697 -1.044 -7.076 1.00 97.88 116 LEU A C 1
ATOM 896 O O . LEU A 1 116 ? 12.343 -1.602 -7.944 1.00 97.88 116 LEU A O 1
ATOM 900 N N . TRP A 1 117 ? 11.027 0.079 -7.302 1.00 97.94 117 TRP A N 1
ATOM 901 C CA . TRP A 1 117 ? 11.017 0.698 -8.622 1.00 97.94 117 TRP A CA 1
ATOM 902 C C . TRP A 1 117 ? 12.425 1.153 -8.992 1.00 97.94 117 TRP A C 1
ATOM 904 O O . TRP A 1 117 ? 12.898 0.839 -10.075 1.00 97.94 117 TRP A O 1
ATOM 914 N N . HIS A 1 118 ? 13.153 1.777 -8.063 1.00 96.31 118 HIS A N 1
ATOM 915 C CA . HIS A 1 118 ? 14.547 2.145 -8.304 1.00 96.31 118 HIS A CA 1
ATOM 916 C C . HIS A 1 118 ? 15.456 0.930 -8.557 1.00 96.31 118 HIS A C 1
ATOM 918 O O . HIS A 1 118 ? 16.404 1.022 -9.329 1.00 96.31 118 HIS A O 1
ATOM 924 N N . TYR A 1 119 ? 15.188 -0.202 -7.902 1.00 96.06 119 TYR A N 1
ATOM 925 C CA . TYR A 1 119 ? 15.993 -1.416 -8.042 1.00 96.06 119 TYR A CA 1
ATOM 926 C C . TYR A 1 119 ? 15.663 -2.235 -9.300 1.00 96.06 119 TYR A C 1
ATOM 928 O O . TYR A 1 119 ? 16.566 -2.799 -9.913 1.00 96.06 119 TYR A O 1
ATOM 936 N N . LEU A 1 120 ? 14.382 -2.336 -9.656 1.00 95.19 120 LEU A N 1
ATOM 937 C CA . LEU A 1 120 ? 13.874 -3.184 -10.736 1.00 95.19 120 LEU A CA 1
ATOM 938 C C . LEU A 1 120 ? 13.740 -2.440 -12.069 1.00 95.19 120 LEU A C 1
ATOM 940 O O . LEU A 1 120 ? 13.627 -3.095 -13.095 1.00 95.19 120 LEU A O 1
ATOM 944 N N . ASP A 1 121 ? 13.710 -1.106 -12.037 1.00 95.00 121 ASP A N 1
ATOM 945 C CA . ASP A 1 121 ? 13.392 -0.228 -13.174 1.00 95.00 121 ASP A CA 1
ATOM 946 C C . ASP A 1 121 ? 12.017 -0.509 -13.824 1.00 95.00 121 ASP A C 1
ATOM 948 O O . ASP A 1 121 ? 11.745 -0.111 -14.952 1.00 95.00 121 ASP A O 1
ATOM 952 N N . ASP A 1 122 ? 11.105 -1.155 -13.085 1.00 96.31 122 ASP A N 1
ATOM 953 C CA . ASP A 1 122 ? 9.740 -1.456 -13.526 1.00 96.31 122 ASP A CA 1
ATOM 954 C C . ASP A 1 122 ? 8.715 -1.103 -12.440 1.00 96.31 122 ASP A C 1
ATOM 956 O O . ASP A 1 122 ? 8.724 -1.614 -11.313 1.00 96.31 122 ASP A O 1
ATOM 960 N N . ALA A 1 123 ? 7.804 -0.204 -12.804 1.00 97.44 123 ALA A N 1
ATOM 961 C CA . ALA A 1 123 ? 6.787 0.340 -11.915 1.00 97.44 123 ALA A CA 1
ATOM 962 C C . ALA A 1 123 ? 5.734 -0.699 -11.502 1.00 97.44 123 ALA A C 1
ATOM 964 O O . ALA A 1 123 ? 5.236 -0.677 -10.375 1.00 97.44 123 ALA A O 1
ATOM 965 N N . TRP A 1 124 ? 5.372 -1.604 -12.412 1.00 97.62 124 TRP A N 1
ATOM 966 C CA . TRP A 1 124 ? 4.317 -2.590 -12.200 1.00 97.62 124 TRP A CA 1
ATOM 967 C C . TRP A 1 124 ? 4.762 -3.684 -11.227 1.00 97.62 124 TRP A C 1
ATOM 969 O O . TRP A 1 124 ? 4.012 -4.038 -10.314 1.00 97.62 124 TRP A O 1
ATOM 979 N N . LEU A 1 125 ? 5.997 -4.170 -11.359 1.00 97.19 125 LEU A N 1
ATOM 980 C CA . LEU A 1 125 ? 6.614 -5.084 -10.399 1.00 97.19 125 LEU A CA 1
ATOM 981 C C . LEU A 1 125 ? 6.817 -4.410 -9.043 1.00 97.19 125 LEU A C 1
ATOM 983 O O . LEU A 1 125 ? 6.580 -5.036 -8.006 1.00 97.19 125 LEU A O 1
ATOM 987 N N . ALA A 1 126 ? 7.203 -3.133 -9.033 1.00 97.88 126 ALA A N 1
ATOM 988 C CA . ALA A 1 126 ? 7.469 -2.403 -7.801 1.00 97.88 126 ALA A CA 1
ATOM 989 C C . ALA A 1 126 ? 6.236 -2.204 -6.913 1.00 97.88 126 ALA A C 1
ATOM 991 O O . ALA A 1 126 ? 6.349 -2.230 -5.686 1.00 97.88 126 ALA A O 1
ATOM 992 N N . ILE A 1 127 ? 5.049 -2.036 -7.504 1.00 98.25 127 ILE A N 1
ATOM 993 C CA . ILE A 1 127 ? 3.814 -1.883 -6.725 1.00 98.25 127 ILE A CA 1
ATOM 994 C C . ILE A 1 127 ? 3.245 -3.206 -6.206 1.00 98.25 127 ILE A C 1
ATOM 996 O O . ILE A 1 127 ? 2.383 -3.187 -5.327 1.00 98.25 127 ILE A O 1
ATOM 1000 N N . LEU A 1 128 ? 3.709 -4.355 -6.707 1.00 97.88 128 LEU A N 1
ATOM 1001 C CA . LEU A 1 128 ? 3.118 -5.665 -6.424 1.00 97.88 128 LEU A CA 1
ATOM 1002 C C . LEU A 1 128 ? 3.076 -6.003 -4.917 1.00 97.88 128 LEU A C 1
ATOM 1004 O O . LEU A 1 128 ? 1.996 -6.324 -4.412 1.00 97.88 128 LEU A O 1
ATOM 1008 N N . PRO A 1 129 ? 4.179 -5.859 -4.150 1.00 98.38 129 PRO A N 1
ATOM 1009 C CA . PRO A 1 129 ? 4.173 -6.105 -2.702 1.00 98.38 129 PRO A CA 1
ATOM 1010 C C . PRO A 1 129 ? 3.228 -5.175 -1.939 1.00 98.38 129 PRO A C 1
ATOM 1012 O O . PRO A 1 129 ? 2.490 -5.602 -1.047 1.00 98.38 129 PRO A O 1
ATOM 1015 N N . ALA A 1 130 ? 3.199 -3.899 -2.327 1.00 98.19 130 ALA A N 1
ATOM 1016 C CA . ALA A 1 130 ? 2.308 -2.915 -1.734 1.00 98.19 130 ALA A CA 1
ATOM 1017 C C . ALA A 1 130 ? 0.831 -3.199 -2.076 1.00 98.19 130 ALA A C 1
ATOM 1019 O O . ALA A 1 130 ? -0.040 -2.958 -1.240 1.00 98.19 130 ALA A O 1
ATOM 1020 N N . LEU A 1 131 ? 0.528 -3.776 -3.248 1.00 98.38 131 LEU A N 1
ATOM 1021 C CA . LEU A 1 131 ? -0.826 -4.203 -3.618 1.00 98.38 131 LEU A CA 1
ATOM 1022 C C . LEU A 1 131 ? -1.282 -5.395 -2.773 1.00 98.38 131 LEU A C 1
ATOM 1024 O O . LEU A 1 131 ? -2.435 -5.433 -2.340 1.00 98.38 131 LEU A O 1
ATOM 1028 N N . PHE A 1 132 ? -0.389 -6.347 -2.492 1.00 98.50 132 PHE A N 1
ATOM 1029 C CA . PHE A 1 132 ? -0.693 -7.463 -1.593 1.00 98.50 132 PHE A CA 1
ATOM 1030 C C . PHE A 1 132 ? -0.993 -6.986 -0.175 1.00 98.50 132 PHE A C 1
ATOM 1032 O O . PHE A 1 132 ? -1.922 -7.484 0.457 1.00 98.50 132 PHE A O 1
ATOM 1039 N N . MET A 1 133 ? -0.263 -5.986 0.309 1.00 97.75 133 MET A N 1
ATOM 1040 C CA . MET A 1 133 ? -0.560 -5.336 1.582 1.00 97.75 133 MET A CA 1
ATOM 1041 C C . MET A 1 133 ? -1.891 -4.563 1.533 1.00 97.75 133 MET A C 1
ATOM 1043 O O . MET A 1 133 ? -2.750 -4.755 2.385 1.00 97.75 133 MET A O 1
ATOM 1047 N N . ALA A 1 134 ? -2.115 -3.710 0.532 1.00 97.81 134 ALA A N 1
ATOM 1048 C CA . ALA A 1 134 ? -3.312 -2.867 0.465 1.00 97.81 134 ALA A CA 1
ATOM 1049 C C . ALA A 1 134 ? -4.603 -3.672 0.271 1.00 97.81 134 ALA A C 1
ATOM 1051 O O . ALA A 1 134 ? -5.580 -3.455 0.988 1.00 97.81 134 ALA A O 1
ATOM 1052 N N . TYR A 1 135 ? -4.607 -4.605 -0.682 1.00 98.25 135 TYR A N 1
ATOM 1053 C CA . TYR A 1 135 ? -5.793 -5.374 -1.049 1.00 98.25 135 TYR A CA 1
ATOM 1054 C C . TYR A 1 135 ? -5.819 -6.771 -0.447 1.00 98.25 135 TYR A C 1
ATOM 1056 O O . TYR A 1 135 ? -6.864 -7.193 0.042 1.00 98.25 135 TYR A O 1
ATOM 1064 N N . GLY A 1 136 ? -4.695 -7.487 -0.443 1.00 97.31 136 GLY A N 1
ATOM 1065 C CA . GLY A 1 136 ? -4.627 -8.838 0.113 1.00 97.31 136 GLY A CA 1
ATOM 1066 C C . GLY A 1 136 ? -4.962 -8.858 1.601 1.00 97.31 136 GLY A C 1
ATOM 1067 O O . GLY A 1 136 ? -5.917 -9.518 2.010 1.00 97.31 136 GLY A O 1
ATOM 1068 N N . ASP A 1 137 ? -4.249 -8.068 2.400 1.00 94.38 137 ASP A N 1
ATOM 1069 C CA . ASP A 1 137 ? -4.549 -7.918 3.828 1.00 94.38 137 ASP A CA 1
ATOM 1070 C C . ASP A 1 137 ? -5.874 -7.154 4.083 1.00 94.38 137 ASP A C 1
ATOM 1072 O O . ASP A 1 137 ? -6.579 -7.404 5.064 1.00 94.38 137 ASP A O 1
ATOM 1076 N N . GLY A 1 138 ? -6.317 -6.310 3.145 1.00 94.38 138 GLY A N 1
ATOM 1077 C CA . GLY A 1 138 ? -7.686 -5.778 3.132 1.00 94.38 138 GLY A CA 1
ATOM 1078 C C . GLY A 1 138 ? -8.753 -6.887 3.109 1.00 94.38 138 GLY A C 1
ATOM 1079 O O . GLY A 1 138 ? -9.667 -6.908 3.942 1.00 94.38 138 GLY A O 1
ATOM 1080 N N . VAL A 1 139 ? -8.603 -7.854 2.198 1.00 95.56 139 VAL A N 1
ATOM 1081 C CA . VAL A 1 139 ? -9.488 -9.020 2.051 1.00 95.56 139 VAL A CA 1
ATOM 1082 C C . VAL A 1 139 ? -9.427 -9.935 3.272 1.00 95.56 139 VAL A C 1
ATOM 1084 O O . VAL A 1 139 ? -10.485 -10.373 3.738 1.00 95.56 139 VAL A O 1
ATOM 1087 N N . THR A 1 140 ? -8.239 -10.191 3.839 1.00 93.50 140 THR A N 1
ATOM 1088 C CA . THR A 1 140 ? -8.123 -10.994 5.074 1.00 93.50 140 THR A CA 1
ATOM 1089 C C . THR A 1 140 ? -8.955 -10.353 6.179 1.00 93.50 140 THR A C 1
ATOM 1091 O O . THR A 1 140 ? -9.760 -11.035 6.818 1.00 93.50 140 THR A O 1
ATOM 1094 N N . GLY A 1 141 ? -8.824 -9.036 6.361 1.00 89.88 141 GLY A N 1
ATOM 1095 C CA . GLY A 1 141 ? -9.540 -8.269 7.370 1.00 89.88 141 GLY A CA 1
ATOM 1096 C C . GLY A 1 141 ? -11.056 -8.350 7.206 1.00 89.88 141 GLY A C 1
ATOM 1097 O O . GLY A 1 141 ? -11.763 -8.592 8.186 1.00 89.88 141 GLY A O 1
ATOM 1098 N N . ILE A 1 142 ? -11.561 -8.226 5.976 1.00 91.06 142 ILE A N 1
ATOM 1099 C CA . ILE A 1 142 ? -12.999 -8.330 5.682 1.00 91.06 142 ILE A CA 1
ATOM 1100 C C . ILE A 1 142 ? -13.537 -9.726 6.004 1.00 91.06 142 ILE A C 1
ATOM 1102 O O . ILE A 1 142 ? -14.535 -9.853 6.719 1.00 91.06 142 ILE A O 1
ATOM 1106 N N . ILE A 1 143 ? -12.873 -10.779 5.522 1.00 92.38 143 ILE A N 1
ATOM 1107 C CA . ILE A 1 143 ? -13.302 -12.165 5.754 1.00 92.38 143 ILE A CA 1
ATOM 1108 C C . ILE A 1 143 ? -13.297 -12.480 7.251 1.00 92.38 143 ILE A C 1
ATOM 1110 O O . ILE A 1 143 ? -14.271 -13.014 7.782 1.00 92.38 143 ILE A O 1
ATOM 1114 N N . ARG A 1 144 ? -12.222 -12.111 7.953 1.00 88.69 144 ARG A N 1
ATOM 1115 C CA . ARG A 1 144 ? -12.061 -12.373 9.388 1.00 88.69 144 ARG A CA 1
ATOM 1116 C C . ARG A 1 144 ? -13.120 -11.646 10.212 1.00 88.69 144 ARG A C 1
ATOM 1118 O O . ARG A 1 144 ? -13.730 -12.264 11.082 1.00 88.69 144 ARG A O 1
ATOM 1125 N N . ASN A 1 145 ? -13.388 -10.377 9.909 1.00 84.62 145 ASN A N 1
ATOM 1126 C CA . ASN A 1 145 ? -14.431 -9.625 10.601 1.00 84.62 145 ASN A CA 1
ATOM 1127 C C . ASN A 1 145 ? -15.822 -10.213 10.348 1.00 84.62 145 ASN A C 1
ATOM 1129 O O . ASN A 1 145 ? -16.601 -10.333 11.287 1.00 84.62 145 ASN A O 1
ATOM 1133 N N . LYS A 1 146 ? -16.120 -10.644 9.116 1.00 86.00 146 LYS A N 1
ATOM 1134 C CA . LYS A 1 146 ? -17.412 -11.259 8.783 1.00 86.00 146 LYS A CA 1
ATOM 1135 C C . LYS A 1 146 ? -17.628 -12.607 9.478 1.00 86.00 146 LYS A C 1
ATOM 1137 O O . LYS A 1 146 ? -18.755 -12.915 9.847 1.00 86.00 146 LYS A O 1
ATOM 1142 N N . LEU A 1 147 ? -16.574 -13.411 9.631 1.00 86.38 147 LEU A N 1
ATOM 1143 C CA . LEU A 1 147 ? -16.671 -14.752 10.215 1.00 86.38 147 LEU A CA 1
ATOM 1144 C C . LEU A 1 147 ? -16.595 -14.761 11.744 1.00 86.38 147 LEU A C 1
ATOM 1146 O O . LEU A 1 147 ? -17.266 -15.572 12.375 1.00 86.38 147 LEU A O 1
ATOM 1150 N N . PHE A 1 148 ? -15.764 -13.903 12.338 1.00 83.19 148 PHE A N 1
ATOM 1151 C CA . PHE A 1 148 ? -15.429 -13.999 13.762 1.00 83.19 148 PHE A CA 1
ATOM 1152 C C . PHE A 1 148 ? -15.795 -12.762 14.576 1.00 83.19 148 PHE A C 1
ATOM 1154 O O . PHE A 1 148 ? -15.825 -12.869 15.799 1.00 83.19 148 PHE A O 1
ATOM 1161 N N . ALA A 1 149 ? -16.028 -11.613 13.928 1.00 77.44 149 ALA A N 1
ATOM 1162 C CA . ALA A 1 149 ? -16.334 -10.333 14.572 1.00 77.44 149 ALA A CA 1
ATOM 1163 C C . ALA A 1 149 ? -15.401 -9.987 15.753 1.00 77.44 149 ALA A C 1
ATOM 1165 O O . ALA A 1 149 ? -15.816 -9.374 16.725 1.00 77.44 149 ALA A O 1
ATOM 1166 N N . LYS A 1 150 ? -14.134 -10.414 15.684 1.00 72.25 150 LYS A N 1
ATOM 1167 C CA . LYS A 1 150 ? -13.079 -10.127 16.664 1.00 72.25 150 LYS A CA 1
ATOM 1168 C C . LYS A 1 150 ? -11.707 -10.251 16.011 1.00 72.25 150 LYS A C 1
ATOM 1170 O O . LYS A 1 150 ? -11.551 -10.937 14.997 1.00 72.25 150 LYS A O 1
ATOM 1175 N N . ARG A 1 151 ? -10.683 -9.637 16.611 1.00 71.56 151 ARG A N 1
ATOM 1176 C CA . ARG A 1 151 ? -9.293 -9.720 16.129 1.00 71.56 151 ARG A CA 1
ATOM 1177 C C . ARG A 1 151 ? -8.757 -11.147 16.308 1.00 71.56 151 ARG A C 1
ATOM 1179 O O . ARG A 1 151 ? -8.318 -11.525 17.386 1.00 71.56 151 ARG A O 1
ATOM 1186 N N . THR A 1 152 ? -8.784 -11.947 15.245 1.00 79.62 152 THR A N 1
ATOM 1187 C CA . THR A 1 152 ? -8.215 -13.309 15.232 1.00 79.62 152 THR A CA 1
ATOM 1188 C C . THR A 1 152 ? -7.591 -13.620 13.883 1.00 79.62 152 THR A C 1
ATOM 1190 O O . THR A 1 152 ? -8.198 -13.274 12.875 1.00 79.62 152 THR A O 1
ATOM 1193 N N . LYS A 1 153 ? -6.389 -14.206 13.831 1.00 83.94 153 LYS A N 1
ATOM 1194 C CA . LYS A 1 153 ? -5.787 -14.706 12.581 1.00 83.94 153 LYS A CA 1
ATOM 1195 C C . LYS A 1 153 ? -6.509 -15.993 12.169 1.00 83.94 153 LYS A C 1
ATOM 1197 O O . LYS A 1 153 ? -6.885 -16.79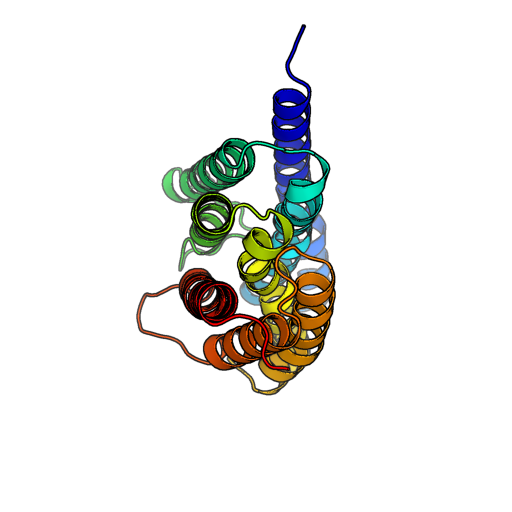4 13.020 1.00 83.94 153 LYS A O 1
ATOM 1202 N N . SER A 1 154 ? -6.750 -16.187 10.875 1.00 87.31 154 SER A N 1
ATOM 1203 C CA . SER A 1 154 ? -7.573 -17.304 10.402 1.00 87.31 154 SER A CA 1
ATOM 1204 C C . SER A 1 154 ? -7.147 -17.770 9.025 1.00 87.31 154 SER A C 1
ATOM 1206 O O . SER A 1 154 ? -7.031 -16.951 8.119 1.00 87.31 154 SER A O 1
ATOM 1208 N N . ALA A 1 155 ? -7.057 -19.090 8.850 1.00 92.19 155 ALA A N 1
ATOM 1209 C CA . ALA A 1 155 ? -6.771 -19.712 7.561 1.00 92.19 155 ALA A CA 1
ATOM 1210 C C . ALA A 1 155 ? -7.766 -19.295 6.460 1.00 92.19 155 ALA A C 1
ATOM 1212 O O . ALA A 1 155 ? -7.384 -19.230 5.297 1.00 92.19 155 ALA A O 1
ATOM 1213 N N . TRP A 1 156 ? -9.011 -18.949 6.815 1.00 93.44 156 TRP A N 1
ATOM 1214 C CA . TRP A 1 156 ? -9.987 -18.407 5.863 1.00 93.44 156 TRP A CA 1
ATOM 1215 C C . TRP A 1 156 ? -9.590 -17.030 5.325 1.00 93.44 156 TRP A C 1
ATOM 1217 O O . TRP A 1 156 ? -9.812 -16.744 4.151 1.00 93.44 156 TRP A O 1
ATOM 1227 N N . GLY A 1 157 ? -8.972 -16.192 6.165 1.00 92.94 157 GLY A N 1
ATOM 1228 C CA . GLY A 1 157 ? -8.403 -14.915 5.742 1.00 92.94 157 GLY A CA 1
ATOM 1229 C C . GLY A 1 157 ? -7.257 -15.128 4.755 1.00 92.94 157 GLY A C 1
ATOM 1230 O O . GLY A 1 157 ? -7.294 -14.568 3.663 1.00 92.94 157 GLY A O 1
ATOM 1231 N N . ASN A 1 158 ? -6.297 -15.996 5.092 1.00 94.38 158 ASN A N 1
ATOM 1232 C CA . ASN A 1 158 ? -5.163 -16.323 4.218 1.00 94.38 158 ASN A CA 1
ATOM 1233 C C . ASN A 1 158 ? -5.621 -16.943 2.892 1.00 94.38 158 ASN A C 1
ATOM 1235 O O . ASN A 1 158 ? -5.104 -16.579 1.839 1.00 94.38 158 ASN A O 1
ATOM 1239 N N . LEU A 1 159 ? -6.630 -17.821 2.910 1.00 96.25 159 LEU A N 1
ATOM 1240 C CA . LEU A 1 159 ? -7.214 -18.364 1.684 1.00 96.25 159 LEU A CA 1
ATOM 1241 C C . LEU A 1 159 ? -7.780 -17.246 0.798 1.00 96.25 159 LEU A C 1
ATOM 1243 O O . LEU A 1 159 ? -7.487 -17.210 -0.392 1.00 96.25 159 LEU A O 1
ATOM 1247 N N . GLY A 1 160 ? -8.530 -16.302 1.374 1.00 96.56 160 GLY A N 1
ATOM 1248 C CA . GLY A 1 160 ? -9.024 -15.137 0.637 1.00 96.56 160 GLY A CA 1
ATOM 1249 C C . GLY A 1 160 ? -7.904 -14.268 0.067 1.00 96.56 160 GLY A C 1
ATOM 1250 O O . GLY A 1 160 ? -7.965 -13.872 -1.094 1.00 96.56 160 GLY A O 1
ATOM 1251 N N . MET A 1 161 ? -6.848 -14.036 0.851 1.00 97.25 161 MET A N 1
ATOM 1252 C CA . MET A 1 161 ? -5.648 -13.342 0.379 1.00 97.25 161 MET A CA 1
ATOM 1253 C C . MET A 1 161 ? -4.981 -14.081 -0.774 1.00 97.25 161 MET A C 1
ATOM 1255 O O . MET A 1 161 ? -4.617 -13.455 -1.755 1.00 97.25 161 MET A O 1
ATOM 1259 N N . ALA A 1 162 ? -4.838 -15.404 -0.686 1.00 97.94 162 ALA A N 1
ATOM 1260 C CA . ALA A 1 162 ? -4.198 -16.215 -1.717 1.00 97.94 162 ALA A CA 1
ATOM 1261 C C . ALA A 1 162 ? -4.999 -16.186 -3.027 1.00 97.94 162 ALA A C 1
ATOM 1263 O O . ALA A 1 162 ? -4.414 -16.004 -4.092 1.00 97.94 162 ALA A O 1
ATOM 1264 N N . ILE A 1 163 ? -6.330 -16.293 -2.941 1.00 98.12 163 ILE A N 1
ATOM 1265 C CA . ILE A 1 163 ? -7.238 -16.208 -4.096 1.00 98.12 163 ILE A CA 1
ATOM 1266 C C . ILE A 1 163 ? -7.094 -14.868 -4.826 1.00 98.12 163 ILE A C 1
ATOM 1268 O O . ILE A 1 163 ? -7.247 -14.827 -6.042 1.00 98.12 163 ILE A O 1
ATOM 1272 N N . LEU A 1 164 ? -6.779 -13.785 -4.111 1.00 98.06 164 LEU A N 1
ATOM 1273 C CA . LEU A 1 164 ? -6.537 -12.482 -4.721 1.00 98.06 164 LEU A CA 1
ATOM 1274 C C . LEU A 1 164 ? -5.083 -12.309 -5.188 1.00 98.06 164 LEU A C 1
ATOM 1276 O O . LEU A 1 164 ? -4.835 -11.987 -6.349 1.00 98.06 164 LEU A O 1
ATOM 1280 N N . CYS A 1 165 ? -4.120 -12.500 -4.288 1.00 98.44 165 CYS A N 1
ATOM 1281 C CA . CYS A 1 165 ? -2.719 -12.152 -4.502 1.00 98.44 165 CYS A CA 1
ATOM 1282 C C . CYS A 1 165 ? -2.020 -13.078 -5.500 1.00 98.44 165 CYS A C 1
ATOM 1284 O O . CYS A 1 165 ? -1.171 -12.601 -6.244 1.00 98.44 165 CYS A O 1
ATOM 1286 N N . ILE A 1 166 ? -2.361 -14.373 -5.553 1.00 98.69 166 ILE A N 1
ATOM 1287 C CA . ILE A 1 166 ? -1.714 -15.307 -6.489 1.00 98.69 166 ILE A CA 1
ATOM 1288 C C . ILE A 1 166 ? -2.065 -14.951 -7.944 1.00 98.69 166 ILE A C 1
ATOM 1290 O O . ILE A 1 166 ? -1.135 -14.740 -8.725 1.00 98.69 166 ILE A O 1
ATOM 1294 N N . PRO A 1 167 ? -3.351 -14.814 -8.340 1.00 98.50 167 PRO A N 1
ATOM 1295 C CA . PRO A 1 167 ? -3.685 -14.388 -9.697 1.00 98.50 167 PRO A CA 1
ATOM 1296 C C . PRO A 1 167 ? -3.182 -12.981 -10.012 1.00 98.50 167 PRO A C 1
ATOM 1298 O O . PRO A 1 167 ? -2.634 -12.766 -11.088 1.00 98.50 167 PRO A O 1
ATOM 1301 N N . LEU A 1 168 ? -3.324 -12.033 -9.078 1.00 98.00 168 LEU A N 1
ATOM 1302 C CA . LEU A 1 168 ? -2.832 -10.666 -9.261 1.00 98.00 168 LEU A CA 1
ATOM 1303 C C . LEU A 1 168 ? -1.324 -10.650 -9.545 1.00 98.00 168 LEU A C 1
ATOM 1305 O O . LEU A 1 168 ? -0.883 -10.028 -10.510 1.00 98.00 168 LEU A O 1
ATOM 1309 N N . GLY A 1 169 ? -0.560 -11.391 -8.740 1.00 98.19 169 GLY A N 1
ATOM 1310 C CA . GLY A 1 169 ? 0.875 -11.572 -8.903 1.00 98.19 169 GLY A CA 1
ATOM 1311 C C . GLY A 1 169 ? 1.240 -12.186 -10.248 1.00 98.19 169 GLY A C 1
ATOM 1312 O O . GLY A 1 169 ? 2.119 -11.676 -10.938 1.00 98.19 169 GLY A O 1
ATOM 1313 N N . PHE A 1 170 ? 0.525 -13.237 -10.654 1.00 98.38 170 PHE A N 1
ATOM 1314 C CA . PHE A 1 170 ? 0.727 -13.880 -11.949 1.00 98.38 170 PHE A CA 1
ATOM 1315 C C . PHE A 1 170 ? 0.490 -12.923 -13.119 1.00 98.38 170 PHE A C 1
ATOM 1317 O O . PHE A 1 170 ? 1.316 -12.842 -14.023 1.00 98.38 170 PHE A O 1
ATOM 1324 N N . PHE A 1 171 ? -0.634 -12.200 -13.121 1.00 98.19 171 PHE A N 1
ATOM 1325 C CA . PHE A 1 171 ? -1.000 -11.344 -14.248 1.00 98.19 171 PHE A CA 1
ATOM 1326 C C . PHE A 1 171 ? -0.100 -10.121 -14.363 1.00 98.19 171 PHE A C 1
ATOM 1328 O O . PHE A 1 171 ? 0.387 -9.854 -15.456 1.00 98.19 171 PHE A O 1
ATOM 1335 N N . ILE A 1 172 ? 0.168 -9.406 -13.268 1.00 97.12 172 ILE A N 1
ATOM 1336 C CA . ILE A 1 172 ? 1.085 -8.261 -13.326 1.00 97.12 172 ILE A CA 1
ATOM 1337 C C . ILE A 1 172 ? 2.498 -8.744 -13.666 1.00 97.12 172 ILE A C 1
ATOM 1339 O O . ILE A 1 172 ? 3.107 -8.206 -14.582 1.00 97.12 172 ILE A O 1
ATOM 1343 N N . GLY A 1 173 ? 2.978 -9.817 -13.027 1.00 97.12 173 GLY A N 1
ATOM 1344 C CA . GLY A 1 173 ? 4.281 -10.402 -13.344 1.00 97.12 173 GLY A CA 1
ATOM 1345 C C . GLY A 1 173 ? 4.400 -10.855 -14.802 1.00 97.12 173 GLY A C 1
ATOM 1346 O O . GLY A 1 173 ? 5.478 -10.773 -15.370 1.00 97.12 173 GLY A O 1
ATOM 1347 N N . LYS A 1 174 ? 3.305 -11.293 -15.438 1.00 96.25 174 LYS A N 1
ATOM 1348 C CA . LYS A 1 174 ? 3.284 -11.650 -16.864 1.00 96.25 174 LYS A CA 1
ATOM 1349 C C . LYS A 1 174 ? 3.479 -10.440 -17.782 1.00 96.25 174 LYS A C 1
ATOM 1351 O O . LYS A 1 174 ? 4.134 -10.586 -18.811 1.00 96.25 174 LYS A O 1
ATOM 1356 N N . TYR A 1 175 ? 2.851 -9.309 -17.463 1.00 93.56 175 TYR A N 1
ATOM 1357 C CA . TYR A 1 175 ? 2.799 -8.130 -18.338 1.00 93.56 175 TYR A CA 1
ATOM 1358 C C . TYR A 1 175 ? 3.862 -7.072 -18.033 1.00 93.56 175 TYR A C 1
ATOM 1360 O O . TYR A 1 175 ? 3.996 -6.132 -18.812 1.00 93.56 175 TYR A O 1
ATOM 1368 N N . ALA A 1 176 ? 4.582 -7.208 -16.924 1.00 93.12 176 ALA A N 1
ATOM 1369 C CA . ALA A 1 176 ? 5.711 -6.353 -16.593 1.00 93.12 176 ALA A CA 1
ATOM 1370 C C . ALA A 1 176 ? 6.999 -6.780 -17.319 1.00 93.12 176 ALA A C 1
ATOM 1372 O O . ALA A 1 176 ? 7.054 -7.867 -17.906 1.00 93.12 176 ALA A O 1
ATOM 1373 N N . ASP A 1 177 ? 8.026 -5.932 -17.262 1.00 89.75 177 ASP A N 1
ATOM 1374 C CA . ASP A 1 177 ? 9.345 -6.194 -17.838 1.00 89.75 177 ASP A CA 1
ATOM 1375 C C . ASP A 1 177 ? 10.417 -6.196 -16.726 1.00 89.75 177 ASP A C 1
ATOM 1377 O O . ASP A 1 177 ? 10.589 -5.188 -16.049 1.00 89.75 177 ASP A O 1
ATOM 1381 N N . PRO A 1 178 ? 11.128 -7.310 -16.468 1.00 92.81 178 PRO A N 1
ATOM 1382 C CA . PRO A 1 178 ? 11.020 -8.602 -17.137 1.00 92.81 178 PRO A CA 1
ATOM 1383 C C . PRO A 1 178 ? 9.744 -9.366 -16.763 1.00 92.81 178 PRO A C 1
ATOM 1385 O O . PRO A 1 178 ? 9.248 -9.299 -15.637 1.00 92.81 178 PRO A O 1
ATOM 1388 N N . SER A 1 179 ? 9.258 -10.182 -17.701 1.00 95.62 179 SER A N 1
ATOM 1389 C CA . SER A 1 179 ? 8.098 -11.048 -17.470 1.00 95.62 179 SER A CA 1
ATOM 1390 C C . SER A 1 179 ? 8.452 -12.182 -16.500 1.00 95.62 179 SER A C 1
ATOM 1392 O O . SER A 1 179 ? 9.199 -13.098 -16.838 1.00 95.62 179 SER A O 1
ATOM 1394 N N . ILE A 1 180 ? 7.902 -12.139 -15.285 1.00 96.56 180 ILE A N 1
ATOM 1395 C CA . ILE A 1 180 ? 8.152 -13.099 -14.197 1.00 96.56 180 ILE A CA 1
ATOM 1396 C C . ILE A 1 180 ? 6.848 -13.636 -13.565 1.00 96.56 180 ILE A C 1
ATOM 1398 O O . ILE A 1 180 ? 6.661 -13.571 -12.345 1.00 96.56 180 ILE A O 1
ATOM 1402 N N . PRO A 1 181 ? 5.919 -14.208 -14.355 1.00 97.31 181 PRO A N 1
ATOM 1403 C CA . PRO A 1 181 ? 4.578 -14.573 -13.886 1.00 97.31 181 PRO A CA 1
ATOM 1404 C C . PRO A 1 181 ? 4.583 -15.559 -12.710 1.00 97.31 181 PRO A C 1
ATOM 1406 O O . PRO A 1 181 ? 3.838 -15.383 -11.744 1.00 97.31 181 PRO A O 1
ATOM 1409 N N . ILE A 1 182 ? 5.439 -16.587 -12.752 1.00 97.75 182 ILE A N 1
ATOM 1410 C CA . ILE A 1 182 ? 5.513 -17.582 -11.674 1.00 97.75 182 ILE A CA 1
ATOM 1411 C C . ILE A 1 182 ? 6.070 -16.956 -10.391 1.00 97.75 182 ILE A C 1
ATOM 1413 O O . ILE A 1 182 ? 5.529 -17.202 -9.315 1.00 97.75 182 ILE A O 1
ATOM 1417 N N . TRP A 1 183 ? 7.088 -16.098 -10.479 1.00 98.06 183 TRP A N 1
ATOM 1418 C CA . TRP A 1 183 ? 7.613 -15.397 -9.304 1.00 98.06 183 TRP A CA 1
ATOM 1419 C C . TRP A 1 183 ? 6.604 -14.418 -8.712 1.00 98.06 183 TRP A C 1
ATOM 1421 O O . TRP A 1 183 ? 6.475 -14.352 -7.491 1.00 98.06 183 TRP A O 1
ATOM 1431 N N . GLY A 1 184 ? 5.828 -13.728 -9.551 1.00 97.88 184 GLY A N 1
ATOM 1432 C CA . GLY A 1 184 ? 4.702 -12.912 -9.103 1.00 97.88 184 GLY A CA 1
ATOM 1433 C C . GLY A 1 184 ? 3.669 -13.734 -8.324 1.00 97.88 184 GLY A C 1
ATOM 1434 O O . GLY A 1 184 ? 3.253 -13.341 -7.233 1.00 97.88 184 GLY A O 1
ATOM 1435 N N . ALA A 1 185 ? 3.312 -14.919 -8.829 1.00 98.44 185 ALA A N 1
ATOM 1436 C CA . ALA A 1 185 ? 2.409 -15.848 -8.150 1.00 98.44 185 ALA A CA 1
ATOM 1437 C C . ALA A 1 185 ? 2.980 -16.368 -6.815 1.00 98.44 185 ALA A C 1
ATOM 1439 O O . ALA A 1 185 ? 2.274 -16.367 -5.803 1.00 98.44 185 ALA A O 1
ATOM 1440 N N . ILE A 1 186 ? 4.260 -16.769 -6.787 1.00 98.38 186 ILE A N 1
ATOM 1441 C CA . ILE A 1 186 ? 4.959 -17.204 -5.565 1.00 98.38 186 ILE A CA 1
ATOM 1442 C C . ILE A 1 186 ? 4.992 -16.062 -4.549 1.00 98.38 186 ILE A C 1
ATOM 1444 O O . ILE A 1 186 ? 4.718 -16.287 -3.374 1.00 98.38 186 ILE A O 1
ATOM 1448 N N . SER A 1 187 ? 5.265 -14.834 -4.989 1.00 98.38 187 SER A N 1
ATOM 1449 C CA . SER A 1 187 ? 5.285 -13.655 -4.123 1.00 98.38 187 SER A CA 1
ATOM 1450 C C . SER A 1 187 ? 3.922 -13.424 -3.462 1.00 98.38 187 SER A C 1
ATOM 1452 O O . SER A 1 187 ? 3.848 -13.246 -2.245 1.00 98.38 187 SER A O 1
ATOM 1454 N N . GLY A 1 188 ? 2.827 -13.552 -4.221 1.00 98.25 188 GLY A N 1
ATOM 1455 C CA . GLY A 1 188 ? 1.466 -13.486 -3.682 1.00 98.25 188 GLY A CA 1
ATOM 1456 C C . GLY A 1 188 ? 1.135 -14.620 -2.702 1.00 98.25 188 GLY A C 1
ATOM 1457 O O . GLY A 1 188 ? 0.475 -14.391 -1.684 1.00 98.25 188 GLY A O 1
ATOM 1458 N N . ALA A 1 189 ? 1.623 -15.836 -2.962 1.00 98.25 189 ALA A N 1
ATOM 1459 C CA . ALA A 1 189 ? 1.470 -16.973 -2.053 1.00 98.25 189 ALA A CA 1
ATOM 1460 C C . ALA A 1 189 ? 2.253 -16.771 -0.745 1.00 98.25 189 ALA A C 1
ATOM 1462 O O . ALA A 1 189 ? 1.716 -17.015 0.336 1.00 98.25 189 ALA A O 1
ATOM 1463 N N . VAL A 1 190 ? 3.492 -16.276 -0.831 1.00 98.12 190 VAL A N 1
ATOM 1464 C CA . VAL A 1 190 ? 4.334 -15.947 0.326 1.00 98.12 190 VAL A CA 1
ATOM 1465 C C . VAL A 1 190 ? 3.698 -14.831 1.145 1.00 98.12 190 VAL A C 1
ATOM 1467 O O . VAL A 1 190 ? 3.582 -14.984 2.356 1.00 98.12 190 VAL A O 1
ATOM 1470 N N . ALA A 1 191 ? 3.201 -13.767 0.510 1.00 97.56 191 ALA A N 1
ATOM 1471 C CA . ALA A 1 191 ? 2.469 -12.698 1.187 1.00 97.56 191 ALA A CA 1
ATOM 1472 C C . ALA A 1 191 ? 1.284 -13.246 2.000 1.00 97.56 191 ALA A C 1
ATOM 1474 O O . ALA A 1 191 ? 1.134 -12.925 3.179 1.00 97.56 191 ALA A O 1
ATOM 1475 N N . SER A 1 192 ? 0.478 -14.123 1.389 1.00 96.69 192 SER A N 1
ATOM 1476 C CA . SER A 1 192 ? -0.638 -14.784 2.072 1.00 96.69 192 SER A CA 1
ATOM 1477 C C . SER A 1 192 ? -0.173 -15.675 3.224 1.00 96.69 192 SER A C 1
ATOM 1479 O O . SER A 1 192 ? -0.742 -15.608 4.309 1.00 96.69 192 SER A O 1
ATOM 1481 N N . PHE A 1 193 ? 0.864 -16.489 3.035 1.00 95.19 193 PHE A N 1
ATOM 1482 C CA . PHE A 1 193 ? 1.391 -17.356 4.090 1.00 95.19 193 PHE A CA 1
ATOM 1483 C C . PHE A 1 193 ? 1.895 -16.548 5.292 1.00 95.19 193 PHE A C 1
ATOM 1485 O O . PHE A 1 193 ? 1.576 -16.856 6.441 1.00 95.19 193 PHE A O 1
ATOM 1492 N N . VAL A 1 194 ? 2.645 -15.488 5.008 1.00 94.31 194 VAL A N 1
ATOM 1493 C CA . VAL A 1 194 ? 3.299 -14.628 5.988 1.00 94.31 194 VAL A CA 1
ATOM 1494 C C . VAL A 1 194 ? 2.294 -13.808 6.802 1.00 94.31 194 VAL A C 1
ATOM 1496 O O . VAL A 1 194 ? 2.499 -13.649 8.004 1.00 94.31 194 VAL A O 1
ATOM 1499 N N . GLU A 1 195 ? 1.169 -13.377 6.212 1.00 92.19 195 GLU A N 1
ATOM 1500 C CA . GLU A 1 195 ? 0.107 -12.650 6.934 1.00 92.19 195 GLU A CA 1
ATOM 1501 C C . GLU A 1 195 ? -0.395 -13.407 8.172 1.00 92.19 195 GLU A C 1
ATOM 1503 O O . GLU A 1 195 ? -0.809 -12.779 9.148 1.00 92.19 195 GLU A O 1
ATOM 1508 N N . ARG A 1 196 ? -0.332 -14.746 8.177 1.00 88.00 196 ARG A N 1
ATOM 1509 C CA . ARG A 1 196 ? -0.795 -15.570 9.301 1.00 88.00 196 ARG A CA 1
ATOM 1510 C C . ARG A 1 196 ? 0.005 -15.344 10.584 1.00 88.00 196 ARG A C 1
ATOM 1512 O O . ARG A 1 196 ? -0.518 -15.608 11.669 1.00 88.00 196 ARG A O 1
ATOM 1519 N N . TYR A 1 197 ? 1.258 -14.920 10.463 1.00 85.44 197 TYR A N 1
ATOM 1520 C CA . TYR A 1 197 ? 2.207 -14.864 11.566 1.00 85.44 197 TYR A CA 1
ATOM 1521 C C . TYR A 1 197 ? 2.243 -13.473 12.201 1.00 85.44 197 TYR A C 1
ATOM 1523 O O . TYR A 1 197 ? 2.212 -12.454 11.518 1.00 85.44 197 TYR A O 1
ATOM 1531 N N . GLU A 1 198 ? 2.331 -13.439 13.529 1.00 81.25 198 GLU A N 1
ATOM 1532 C CA . GLU A 1 198 ? 2.595 -12.223 14.299 1.00 81.25 198 GLU A CA 1
ATOM 1533 C C . GLU A 1 198 ? 3.991 -12.358 14.924 1.00 81.25 198 GLU A C 1
ATOM 1535 O O . GLU A 1 198 ? 4.237 -13.276 15.709 1.00 81.25 198 GLU A O 1
ATOM 1540 N N . PHE A 1 199 ? 4.918 -11.467 14.563 1.00 78.06 199 PHE A N 1
ATOM 1541 C CA . PHE A 1 199 ? 6.288 -11.464 15.086 1.00 78.06 199 PHE A CA 1
ATOM 1542 C C . PHE A 1 199 ? 6.477 -10.314 16.076 1.00 78.06 199 PHE A C 1
ATOM 1544 O O . PHE A 1 199 ? 7.004 -9.254 15.741 1.00 78.06 199 PHE A O 1
ATOM 1551 N N . GLY A 1 200 ? 6.039 -10.531 17.317 1.00 78.75 200 GLY A N 1
ATOM 1552 C CA . GLY A 1 200 ? 6.187 -9.552 18.394 1.00 78.75 200 GLY A CA 1
ATOM 1553 C C . GLY A 1 200 ? 5.586 -8.185 18.022 1.00 78.75 200 GLY A C 1
ATOM 1554 O O . GLY A 1 200 ? 4.413 -8.137 17.656 1.00 78.75 200 GLY A O 1
ATOM 1555 N N . PRO A 1 201 ? 6.348 -7.076 18.114 1.00 76.69 201 PRO A N 1
ATOM 1556 C CA . PRO A 1 201 ? 5.850 -5.730 17.825 1.00 76.69 201 PRO A CA 1
ATOM 1557 C C . PRO A 1 201 ? 5.838 -5.369 16.328 1.00 76.69 201 PRO A C 1
ATOM 1559 O O . PRO A 1 201 ? 5.489 -4.240 15.988 1.00 76.69 201 PRO A O 1
ATOM 1562 N N . ILE A 1 202 ? 6.262 -6.271 15.437 1.00 82.69 202 ILE A N 1
ATOM 1563 C CA . ILE A 1 202 ? 6.366 -5.980 14.003 1.00 82.69 202 ILE A CA 1
ATOM 1564 C C . ILE A 1 202 ? 4.970 -5.983 13.375 1.00 82.69 202 ILE A C 1
ATOM 1566 O O . ILE A 1 202 ? 4.219 -6.950 13.498 1.00 82.69 202 ILE A O 1
ATOM 1570 N N . ASP A 1 203 ? 4.650 -4.897 12.675 1.00 87.38 203 ASP A N 1
ATOM 1571 C CA . ASP A 1 203 ? 3.411 -4.745 11.916 1.00 87.38 203 ASP A CA 1
ATOM 1572 C C . ASP A 1 203 ? 3.357 -5.730 10.733 1.00 87.38 203 ASP A C 1
ATOM 1574 O O . ASP A 1 203 ? 4.344 -5.908 10.012 1.00 87.38 203 ASP A O 1
ATOM 1578 N N . ASP A 1 204 ? 2.197 -6.348 10.493 1.00 87.00 204 ASP A N 1
ATOM 1579 C CA . ASP A 1 204 ? 2.018 -7.301 9.393 1.00 87.00 204 ASP A CA 1
ATOM 1580 C C . ASP A 1 204 ? 2.187 -6.634 8.023 1.00 87.00 204 ASP A C 1
ATOM 1582 O O . ASP A 1 204 ? 2.706 -7.263 7.102 1.00 87.00 204 ASP A O 1
ATOM 1586 N N . ASN A 1 205 ? 1.893 -5.335 7.924 1.00 93.44 205 ASN A N 1
ATOM 1587 C CA . ASN A 1 205 ? 2.216 -4.506 6.761 1.00 93.44 205 ASN A CA 1
ATOM 1588 C C . ASN A 1 205 ? 3.700 -4.590 6.367 1.00 93.44 205 ASN A C 1
ATOM 1590 O O . ASN A 1 205 ? 4.036 -4.768 5.197 1.00 93.44 205 ASN A O 1
ATOM 1594 N N . VAL A 1 206 ? 4.600 -4.497 7.351 1.00 95.69 206 VAL A N 1
ATOM 1595 C CA . VAL A 1 206 ? 6.051 -4.553 7.123 1.00 95.69 206 VAL A CA 1
ATOM 1596 C C . VAL A 1 206 ? 6.447 -5.944 6.647 1.00 95.69 206 VAL A C 1
ATOM 1598 O O . VAL A 1 206 ? 7.182 -6.095 5.672 1.00 95.69 206 VAL A O 1
ATOM 1601 N N . LEU A 1 207 ? 5.930 -6.964 7.327 1.00 95.00 207 LEU A N 1
ATOM 1602 C CA . LEU A 1 207 ? 6.278 -8.353 7.084 1.00 95.00 207 LEU A CA 1
ATOM 1603 C C . LEU A 1 207 ? 5.815 -8.831 5.697 1.00 95.00 207 LEU A C 1
ATOM 1605 O O . LEU A 1 207 ? 6.601 -9.437 4.968 1.00 95.00 207 LEU A O 1
ATOM 1609 N N . ILE A 1 208 ? 4.571 -8.516 5.316 1.00 96.31 208 ILE A N 1
ATOM 1610 C CA . ILE A 1 208 ? 4.005 -8.832 3.998 1.00 96.31 208 ILE A CA 1
ATOM 1611 C C . ILE A 1 208 ? 4.857 -8.200 2.904 1.00 96.31 208 ILE A C 1
ATOM 1613 O O . ILE A 1 208 ? 5.272 -8.894 1.974 1.00 96.31 208 ILE A O 1
ATOM 1617 N N . VAL A 1 209 ? 5.137 -6.901 3.027 1.00 97.06 209 VAL A N 1
ATOM 1618 C CA . VAL A 1 209 ? 5.873 -6.152 2.010 1.00 97.06 209 VAL A CA 1
ATOM 1619 C C . VAL A 1 209 ? 7.302 -6.666 1.888 1.00 97.06 209 VAL A C 1
ATOM 1621 O O . VAL A 1 20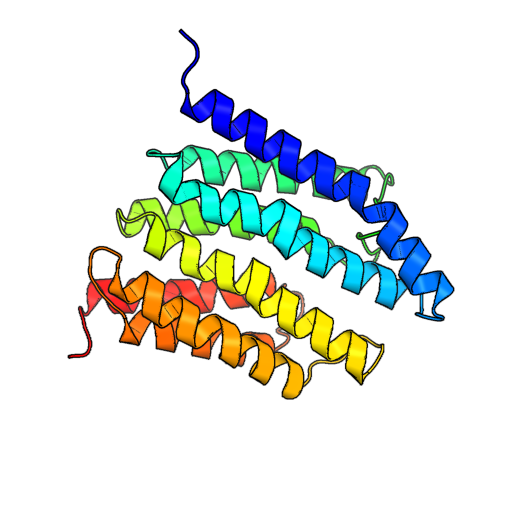9 ? 7.706 -7.019 0.793 1.00 97.06 209 VAL A O 1
ATOM 1624 N N . ILE A 1 210 ? 8.058 -6.802 2.981 1.00 97.31 210 ILE A N 1
ATOM 1625 C CA . ILE A 1 210 ? 9.452 -7.275 2.908 1.00 97.31 210 ILE A CA 1
ATOM 1626 C C . ILE A 1 210 ? 9.534 -8.680 2.301 1.00 97.31 210 ILE A C 1
ATOM 1628 O O . ILE A 1 210 ? 10.348 -8.913 1.405 1.00 97.31 210 ILE A O 1
ATOM 1632 N N . ALA A 1 211 ? 8.689 -9.611 2.756 1.00 97.56 211 ALA A N 1
ATOM 1633 C CA . ALA A 1 211 ? 8.724 -10.987 2.273 1.00 97.56 211 ALA A CA 1
ATOM 1634 C C . ALA A 1 211 ? 8.379 -11.077 0.779 1.00 97.56 211 ALA A C 1
ATOM 1636 O O . ALA A 1 211 ? 9.078 -11.751 0.026 1.00 97.56 211 ALA A O 1
ATOM 1637 N N . SER A 1 212 ? 7.336 -10.374 0.332 1.00 97.94 212 SER A N 1
ATOM 1638 C CA . SER A 1 212 ? 6.932 -10.386 -1.079 1.00 97.94 212 SER A CA 1
ATOM 1639 C C . SER A 1 212 ? 7.906 -9.622 -1.983 1.00 97.94 212 SER A C 1
ATOM 1641 O O . SER A 1 212 ? 8.232 -10.121 -3.063 1.00 97.94 212 SER A O 1
ATOM 1643 N N . SER A 1 213 ? 8.454 -8.492 -1.527 1.00 98.06 213 SER A N 1
ATOM 1644 C CA . SER A 1 213 ? 9.526 -7.753 -2.209 1.00 98.06 213 SER A CA 1
ATOM 1645 C C . SER A 1 213 ? 10.759 -8.618 -2.454 1.00 98.06 213 SER A C 1
ATOM 1647 O O . SER A 1 213 ? 11.300 -8.612 -3.557 1.00 98.06 213 SER A O 1
ATOM 1649 N N . ALA A 1 214 ? 11.181 -9.405 -1.457 1.00 98.00 214 ALA A N 1
ATOM 1650 C CA . ALA A 1 214 ? 12.326 -10.300 -1.594 1.00 98.00 214 ALA A CA 1
ATOM 1651 C C . ALA A 1 214 ? 12.107 -11.348 -2.697 1.00 98.00 214 ALA A C 1
ATOM 1653 O O . ALA A 1 214 ? 13.004 -11.583 -3.502 1.00 98.00 214 ALA A O 1
ATOM 1654 N N . ILE A 1 215 ? 10.908 -11.935 -2.784 1.00 98.19 215 ILE A N 1
ATOM 1655 C CA . ILE A 1 215 ? 10.582 -12.906 -3.839 1.00 98.19 215 ILE A CA 1
ATOM 1656 C C . ILE A 1 215 ? 10.605 -12.265 -5.228 1.00 98.19 215 ILE A C 1
ATOM 1658 O O . ILE A 1 215 ? 11.122 -12.875 -6.161 1.00 98.19 215 ILE A O 1
ATOM 1662 N N . ILE A 1 216 ? 10.082 -11.043 -5.378 1.00 97.75 216 ILE A N 1
ATOM 1663 C CA . ILE A 1 216 ? 10.120 -10.333 -6.666 1.00 97.75 216 ILE A CA 1
ATOM 1664 C C . ILE A 1 216 ? 11.558 -10.018 -7.074 1.00 97.75 216 ILE A C 1
ATOM 1666 O O . ILE A 1 216 ? 11.940 -10.314 -8.203 1.00 97.75 216 ILE A O 1
ATOM 1670 N N . ALA A 1 217 ? 12.376 -9.503 -6.154 1.00 96.50 217 ALA A N 1
ATOM 1671 C CA . ALA A 1 217 ? 13.785 -9.220 -6.420 1.00 96.50 217 ALA A CA 1
ATOM 1672 C C . ALA A 1 217 ? 14.566 -10.484 -6.826 1.00 96.50 217 ALA A C 1
ATOM 1674 O O . ALA A 1 217 ? 15.322 -10.460 -7.796 1.00 96.50 217 ALA A O 1
ATOM 1675 N N . ILE A 1 218 ? 14.337 -11.608 -6.133 1.00 96.06 218 ILE A N 1
ATOM 1676 C CA . ILE A 1 218 ? 14.904 -12.913 -6.505 1.00 96.06 218 ILE A CA 1
ATOM 1677 C C . ILE A 1 218 ? 14.442 -13.317 -7.907 1.00 96.06 218 ILE A C 1
ATOM 1679 O O . ILE A 1 218 ? 15.259 -13.755 -8.712 1.00 96.06 218 ILE A O 1
ATOM 1683 N N . GLY A 1 219 ? 13.154 -13.155 -8.210 1.00 95.12 219 GLY A N 1
ATOM 1684 C CA . GLY A 1 219 ? 12.592 -13.536 -9.499 1.00 95.12 219 GLY A CA 1
ATOM 1685 C C . GLY A 1 219 ? 13.166 -12.756 -10.675 1.00 95.12 219 GLY A C 1
ATOM 1686 O O . GLY A 1 219 ? 13.484 -13.347 -11.703 1.00 95.12 219 GLY A O 1
ATOM 1687 N N . VAL A 1 220 ? 13.369 -11.450 -10.504 1.00 94.31 220 VAL A N 1
ATOM 1688 C CA . VAL A 1 220 ? 14.034 -10.613 -11.511 1.00 94.31 220 VAL A CA 1
ATOM 1689 C C . VAL A 1 220 ? 15.503 -11.007 -11.676 1.00 94.31 220 VAL A C 1
ATOM 1691 O O . VAL A 1 220 ? 15.985 -11.088 -12.801 1.00 94.31 220 VAL A O 1
ATOM 1694 N N . HIS A 1 221 ? 16.208 -11.319 -10.585 1.00 93.62 221 HIS A N 1
ATOM 1695 C CA . HIS A 1 221 ? 17.625 -11.684 -10.651 1.00 93.62 221 HIS A CA 1
ATOM 1696 C C . HIS A 1 221 ? 17.880 -13.074 -11.256 1.00 93.62 221 HIS A C 1
ATOM 1698 O O . HIS A 1 221 ? 18.839 -13.257 -12.002 1.00 93.62 221 HIS A O 1
ATOM 1704 N N . LEU A 1 222 ? 17.043 -14.061 -10.928 1.00 94.00 222 LEU A N 1
ATOM 1705 C CA . LEU A 1 222 ? 17.171 -15.433 -11.431 1.00 94.00 222 LEU A CA 1
ATOM 1706 C C . LEU A 1 222 ? 16.547 -15.624 -12.819 1.00 94.00 222 LEU A C 1
ATOM 1708 O O . LEU A 1 222 ? 16.852 -16.610 -13.490 1.00 94.00 222 LEU A O 1
ATOM 1712 N N . GLY A 1 223 ? 15.692 -14.696 -13.246 1.00 89.12 223 GLY A N 1
ATOM 1713 C CA . GLY A 1 223 ? 14.939 -14.785 -14.489 1.00 89.12 223 GLY A CA 1
ATOM 1714 C C . GLY A 1 223 ? 13.686 -15.669 -14.387 1.00 89.12 223 GLY A C 1
ATOM 1715 O O . GLY A 1 223 ? 13.369 -16.214 -13.322 1.00 89.12 223 GLY A O 1
ATOM 1716 N N . PRO A 1 224 ? 12.931 -15.804 -15.492 1.00 85.19 224 PRO A N 1
ATOM 1717 C CA . PRO A 1 224 ? 11.662 -16.523 -15.512 1.00 85.19 224 PRO A CA 1
ATOM 1718 C C . PRO A 1 224 ? 11.830 -18.005 -15.157 1.00 85.19 224 PRO A C 1
ATOM 1720 O O . PRO A 1 224 ? 12.739 -18.684 -15.634 1.00 85.19 224 PRO A O 1
ATOM 1723 N N . LEU A 1 225 ? 10.917 -18.529 -14.336 1.00 81.12 225 LEU A N 1
ATOM 1724 C CA . LEU A 1 225 ? 10.764 -19.971 -14.162 1.00 81.12 225 LEU A CA 1
ATOM 1725 C C . LEU A 1 225 ? 9.898 -20.485 -15.318 1.00 81.12 225 LEU A C 1
ATOM 1727 O O . LEU A 1 225 ? 8.676 -20.399 -15.233 1.00 81.12 225 LEU A O 1
ATOM 1731 N N . MET A 1 226 ? 10.561 -21.029 -16.346 1.00 62.53 226 MET A N 1
ATOM 1732 C CA . MET A 1 226 ? 10.004 -21.455 -17.647 1.00 62.53 226 MET A CA 1
ATOM 1733 C C . MET A 1 226 ? 9.573 -20.320 -18.578 1.00 62.53 226 MET A C 1
ATOM 1735 O O . MET A 1 226 ? 8.839 -19.407 -18.141 1.00 62.53 226 MET A O 1
#

Secondary structure (DSSP, 8-state):
---HHHHHHHHHHHHHHHHHHHTHHHHHHHHHTT--HHHHHHHHHHHHIIIIIHHHHHHHHHH-SSTHHHHHHHHHHHHHHHHHHHTT---TTT--SS--HHHHHHHHHHHHHHHHHHHHS-HHHHHHHHHIIIIIHHHHHHHHHHHHSSS---HHHHHHHHHHHHHHHHHHHHHSSS--HHHHHHHHHHHHHHHT---TT--HHHHHHHHHHHHHHHHHHH----